Protein AF-A0A0F4LAG9-F1 (afdb_monomer_lite)

Foldseek 3Di:
DDDDDDPDDDDPPCDDDPVNVVVVVVVVVLLVCVVVLLVLLLDLPRDDDLVNLVNLVVLLVSLVVVDVLSVVLVVVLLVLFDLVLLVLLLDPVLLVVLCVVVVADPSLSVQLNVQSVVPVPDPHPAPNSSSNLSSLLSSQLNVDPQPPPPDPDVVSSSVSSSVSSVSVVVSSVSSVVVVVVVVVD

Radius of gyration: 18.94 Å; chains: 1; bounding box: 61×32×56 Å

Structure (mmCIF, N/CA/C/O backbone):
data_AF-A0A0F4LAG9-F1
#
_entry.id   AF-A0A0F4LAG9-F1
#
loop_
_atom_site.group_PDB
_atom_site.id
_atom_site.type_symbol
_atom_site.label_atom_id
_atom_site.label_alt_id
_atom_site.label_comp_id
_atom_site.label_asym_id
_atom_site.label_entity_id
_atom_site.label_seq_id
_atom_site.pdbx_PDB_ins_code
_atom_site.Cartn_x
_atom_site.Cartn_y
_atom_site.Cartn_z
_atom_site.occupancy
_atom_site.B_iso_or_equiv
_atom_site.auth_seq_id
_atom_site.auth_comp_id
_atom_site.auth_asym_id
_atom_site.auth_atom_id
_atom_site.pdbx_PDB_model_num
ATOM 1 N N . MET A 1 1 ? 38.842 -13.461 -20.248 1.00 37.25 1 MET A N 1
ATOM 2 C CA . MET A 1 1 ? 37.614 -12.869 -19.670 1.00 37.25 1 MET A CA 1
ATOM 3 C C . MET A 1 1 ? 37.148 -11.717 -20.547 1.00 37.25 1 MET A C 1
ATOM 5 O O . MET A 1 1 ? 37.729 -10.657 -20.446 1.00 37.25 1 MET A O 1
ATOM 9 N N . HIS A 1 2 ? 36.155 -11.920 -21.417 1.00 30.47 2 HIS A N 1
ATOM 10 C CA . HIS A 1 2 ? 35.374 -10.851 -22.062 1.00 30.47 2 HIS A CA 1
ATOM 11 C C . HIS A 1 2 ? 34.097 -11.489 -22.626 1.00 30.47 2 HIS A C 1
ATOM 13 O O . HIS A 1 2 ? 34.097 -12.011 -23.736 1.00 30.47 2 HIS A O 1
ATOM 19 N N . ILE A 1 3 ? 33.008 -11.488 -21.855 1.00 31.69 3 ILE A N 1
ATOM 20 C CA . ILE A 1 3 ? 31.703 -11.946 -22.347 1.00 31.69 3 ILE A CA 1
ATOM 21 C C . ILE A 1 3 ? 30.988 -10.731 -22.949 1.00 31.69 3 ILE A C 1
ATOM 23 O O . ILE A 1 3 ? 30.147 -10.095 -22.322 1.00 31.69 3 ILE A O 1
ATOM 27 N N . LYS A 1 4 ? 31.365 -10.381 -24.183 1.00 36.62 4 LYS A N 1
ATOM 28 C CA . LYS A 1 4 ? 30.437 -9.740 -25.123 1.00 36.62 4 LYS A CA 1
ATOM 29 C C . LYS A 1 4 ? 29.623 -10.861 -25.767 1.00 36.62 4 LYS A C 1
ATOM 31 O O . LYS A 1 4 ? 30.195 -11.885 -26.121 1.00 36.62 4 LYS A O 1
ATOM 36 N N . ASN A 1 5 ? 28.325 -10.615 -25.945 1.00 42.06 5 ASN A N 1
ATOM 37 C CA . ASN A 1 5 ? 27.328 -11.410 -26.683 1.00 42.06 5 ASN A CA 1
ATOM 38 C C . ASN A 1 5 ? 26.326 -12.165 -25.806 1.00 42.06 5 ASN A C 1
ATOM 40 O O . ASN A 1 5 ? 26.496 -13.339 -25.496 1.00 42.06 5 ASN A O 1
ATOM 44 N N . LYS A 1 6 ? 25.211 -11.486 -25.520 1.00 37.00 6 LYS A N 1
ATOM 45 C CA . LYS A 1 6 ? 23.849 -12.038 -25.641 1.00 37.00 6 LYS A CA 1
ATOM 46 C C . LYS A 1 6 ? 22.834 -10.889 -25.610 1.00 37.00 6 LYS A C 1
ATOM 48 O O . LYS A 1 6 ? 21.995 -10.779 -24.724 1.00 37.00 6 LYS A O 1
ATOM 53 N N . LEU A 1 7 ? 22.932 -10.003 -26.603 1.00 35.62 7 LEU A N 1
ATOM 54 C CA . LEU A 1 7 ? 21.767 -9.240 -27.041 1.00 35.62 7 LEU A CA 1
ATOM 55 C C . LEU A 1 7 ? 20.973 -10.170 -27.953 1.00 35.62 7 LEU A C 1
ATOM 57 O O . LEU A 1 7 ? 21.462 -10.620 -28.986 1.00 35.62 7 LEU A O 1
ATOM 61 N N . VAL A 1 8 ? 19.786 -10.527 -27.480 1.00 41.56 8 VAL A N 1
ATOM 62 C CA . VAL A 1 8 ? 18.790 -11.344 -28.168 1.00 41.56 8 VAL A CA 1
ATOM 63 C C . VAL A 1 8 ? 18.567 -10.780 -29.575 1.00 41.56 8 VAL A C 1
ATOM 65 O O . VAL A 1 8 ? 18.382 -9.575 -29.729 1.00 41.56 8 VAL A O 1
ATOM 68 N N . ASN A 1 9 ? 18.608 -11.647 -30.589 1.00 34.91 9 ASN A N 1
ATOM 69 C CA . ASN A 1 9 ? 18.268 -11.328 -31.976 1.00 34.91 9 ASN A CA 1
ATOM 70 C C . ASN A 1 9 ? 16.847 -10.747 -32.043 1.00 34.91 9 ASN A C 1
ATOM 72 O O . ASN A 1 9 ? 15.869 -11.489 -31.993 1.00 34.91 9 ASN A O 1
ATOM 76 N N . TRP A 1 10 ? 16.734 -9.427 -32.172 1.00 34.59 10 TRP A N 1
ATOM 77 C CA . TRP A 1 10 ? 15.516 -8.786 -32.661 1.00 34.59 10 TRP A CA 1
ATOM 78 C C . TRP A 1 10 ? 15.560 -8.772 -34.196 1.00 34.59 10 TRP A C 1
ATOM 80 O O . TRP A 1 10 ? 16.630 -8.536 -34.768 1.00 34.59 10 TRP A O 1
ATOM 90 N N . PRO A 1 11 ? 14.441 -9.045 -34.889 1.00 32.09 11 PRO A N 1
ATOM 91 C CA . PRO A 1 11 ? 14.416 -9.081 -36.345 1.00 32.09 11 PRO A CA 1
ATOM 92 C C . PRO A 1 11 ? 14.834 -7.724 -36.929 1.00 32.09 11 PRO A C 1
ATOM 94 O O . PRO A 1 11 ? 14.291 -6.678 -36.574 1.00 32.09 11 PRO A O 1
ATOM 97 N N . LYS A 1 12 ? 15.797 -7.756 -37.862 1.00 39.78 12 LYS A N 1
ATOM 98 C CA . LYS A 1 12 ? 16.392 -6.589 -38.549 1.00 39.78 12 LYS A CA 1
ATOM 99 C C . LYS A 1 12 ? 15.397 -5.748 -39.375 1.00 39.78 12 LYS A C 1
ATOM 101 O O . LYS A 1 12 ? 15.809 -4.772 -39.989 1.00 39.78 12 LYS A O 1
ATOM 106 N N . SER A 1 13 ? 14.107 -6.088 -39.394 1.00 41.06 13 SER A N 1
ATOM 107 C CA . SER A 1 13 ? 13.060 -5.341 -40.104 1.00 41.06 13 SER A CA 1
ATOM 108 C C . SER A 1 13 ? 12.429 -4.204 -39.291 1.00 41.06 13 SER A C 1
ATOM 110 O O . SER A 1 13 ? 11.654 -3.429 -39.843 1.00 41.06 13 SER A O 1
ATOM 112 N N . MET A 1 14 ? 12.772 -4.040 -38.010 1.00 45.16 14 MET A N 1
ATOM 113 C CA . MET A 1 14 ? 12.341 -2.884 -37.215 1.00 45.16 14 MET A CA 1
ATOM 114 C C . MET A 1 14 ? 13.459 -1.844 -37.130 1.00 45.16 14 MET A C 1
ATOM 116 O O . MET A 1 14 ? 14.121 -1.692 -36.104 1.00 45.16 14 MET A O 1
ATOM 120 N N . LEU A 1 15 ? 13.676 -1.112 -38.226 1.00 42.25 15 LEU A N 1
ATOM 121 C CA . LEU A 1 15 ? 14.422 0.146 -38.172 1.00 42.25 15 LEU A CA 1
ATOM 122 C C . LEU A 1 15 ? 13.741 1.068 -37.139 1.00 42.25 15 LEU A C 1
ATOM 124 O O . LEU A 1 15 ? 12.528 1.283 -37.226 1.00 42.25 15 LEU A O 1
ATOM 128 N N . PRO A 1 16 ? 14.471 1.607 -36.146 1.00 43.09 16 PRO A N 1
ATOM 129 C CA . PRO A 1 16 ? 13.864 2.386 -35.084 1.00 43.09 16 PRO A CA 1
ATOM 130 C C . PRO A 1 16 ? 13.437 3.740 -35.651 1.00 43.09 16 PRO A C 1
ATOM 132 O O . PRO A 1 16 ? 14.256 4.607 -35.953 1.00 43.09 16 PRO A O 1
ATOM 135 N 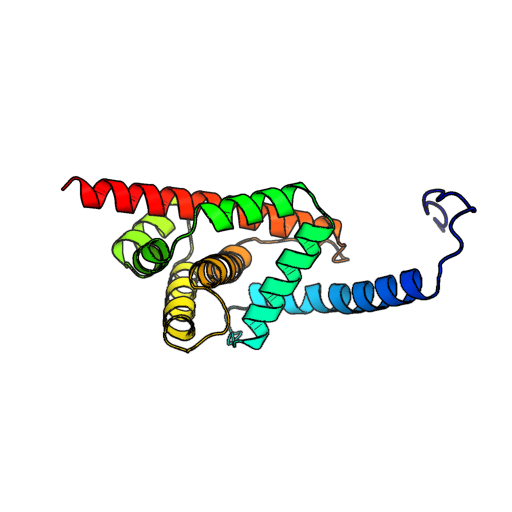N . THR A 1 17 ? 12.131 3.944 -35.799 1.00 44.69 17 THR A N 1
ATOM 136 C CA . THR A 1 17 ? 11.568 5.268 -36.077 1.00 44.69 17 THR A CA 1
ATOM 137 C C . THR A 1 17 ? 11.988 6.239 -34.964 1.00 44.69 17 THR A C 1
ATOM 139 O O . THR A 1 17 ? 12.096 5.848 -33.798 1.00 44.69 17 THR A O 1
ATOM 142 N N . LYS A 1 18 ? 12.184 7.532 -35.269 1.00 43.50 18 LYS A N 1
ATOM 143 C CA . LYS A 1 18 ? 12.504 8.582 -34.267 1.00 43.50 18 LYS A CA 1
ATOM 144 C C . LYS A 1 18 ? 11.568 8.556 -33.041 1.00 43.50 18 LYS A C 1
ATOM 146 O O . LYS A 1 18 ? 11.968 8.933 -31.943 1.00 43.50 18 LYS A O 1
ATOM 151 N N . ILE A 1 19 ? 10.337 8.067 -33.220 1.00 44.50 19 ILE A N 1
ATOM 152 C CA . ILE A 1 19 ? 9.338 7.844 -32.166 1.00 44.50 19 ILE A CA 1
ATOM 153 C C . ILE A 1 19 ? 9.797 6.757 -31.182 1.00 44.50 19 ILE A C 1
ATOM 155 O O . ILE A 1 19 ? 9.784 6.994 -29.976 1.00 44.50 19 ILE A O 1
ATOM 159 N N . THR A 1 20 ? 10.270 5.604 -31.669 1.00 38.47 20 THR A N 1
ATOM 160 C CA . THR A 1 20 ? 10.799 4.529 -30.810 1.00 38.47 20 THR A CA 1
ATOM 161 C C . THR A 1 20 ? 12.039 4.951 -30.025 1.00 38.47 20 THR A C 1
ATOM 163 O O . THR A 1 20 ? 12.106 4.661 -28.837 1.00 38.47 20 THR A O 1
ATOM 166 N N . GLN A 1 21 ? 12.962 5.724 -30.610 1.00 42.38 21 GLN A N 1
ATOM 167 C CA . GLN A 1 21 ? 14.135 6.243 -29.884 1.00 42.38 21 GLN A CA 1
ATOM 168 C C . GLN A 1 21 ? 13.766 7.279 -28.814 1.00 42.38 21 GLN A C 1
ATOM 170 O O . GLN A 1 21 ? 14.317 7.246 -27.715 1.00 42.38 21 GLN A O 1
ATOM 175 N N . LYS A 1 22 ? 12.808 8.172 -29.099 1.00 43.44 22 LYS A N 1
ATOM 176 C CA . LYS A 1 22 ? 12.319 9.176 -28.138 1.00 43.44 22 LYS A CA 1
ATOM 177 C C . LYS A 1 22 ? 11.527 8.540 -26.991 1.00 43.44 22 LYS A C 1
ATOM 179 O O . LYS A 1 22 ? 11.643 8.974 -25.848 1.00 43.44 22 LYS A O 1
ATOM 184 N N . LEU A 1 23 ? 10.759 7.487 -27.276 1.00 43.56 23 LEU A N 1
ATOM 185 C CA . LEU A 1 23 ? 10.091 6.681 -26.251 1.00 43.56 23 LEU A CA 1
ATOM 186 C C . LEU A 1 23 ? 11.110 5.938 -25.382 1.00 43.56 23 LEU A C 1
ATOM 188 O O . LEU A 1 23 ? 10.984 5.956 -24.161 1.00 43.56 23 LEU A O 1
ATOM 192 N N . PHE A 1 24 ? 12.148 5.355 -25.988 1.00 41.50 24 PHE A N 1
ATOM 193 C CA . PHE A 1 24 ? 13.213 4.663 -25.260 1.00 41.50 24 PHE A CA 1
ATOM 194 C C . PHE A 1 24 ? 14.050 5.616 -24.396 1.00 41.50 24 PHE A C 1
ATOM 196 O O . PHE A 1 24 ? 14.411 5.271 -23.275 1.00 41.50 24 PHE A O 1
ATOM 203 N N . SER A 1 25 ? 14.330 6.837 -24.861 1.00 49.41 25 SER A N 1
ATOM 204 C CA . SER A 1 25 ? 15.089 7.825 -24.084 1.00 49.41 25 SER A CA 1
ATOM 205 C C . SER A 1 25 ? 14.283 8.398 -22.915 1.00 49.41 25 SER A C 1
ATOM 207 O O . SER A 1 25 ? 14.809 8.497 -21.807 1.00 49.41 25 SER A O 1
ATOM 209 N N . GLN A 1 26 ? 12.991 8.686 -23.110 1.00 51.69 26 GLN A N 1
ATOM 210 C CA . GLN A 1 26 ? 12.083 9.066 -22.019 1.00 51.69 26 GLN A CA 1
ATOM 211 C C . GLN A 1 26 ? 11.887 7.928 -21.010 1.00 51.69 26 GLN A C 1
ATOM 213 O O . GLN A 1 26 ? 11.749 8.174 -19.812 1.00 51.69 26 GLN A O 1
ATOM 21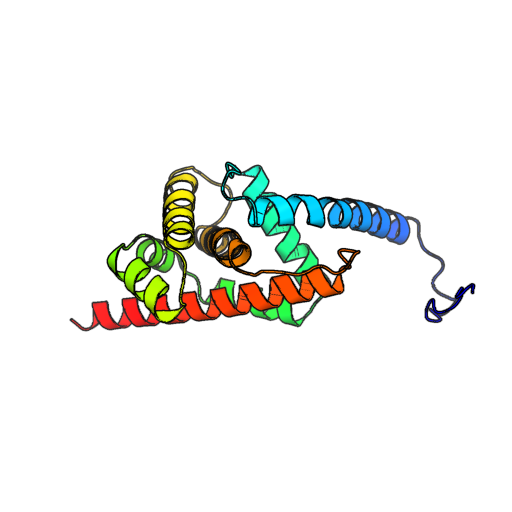8 N N . PHE A 1 27 ? 11.885 6.681 -21.481 1.00 52.56 27 PHE A N 1
ATOM 219 C CA . PHE A 1 27 ? 11.829 5.488 -20.643 1.00 52.56 27 PHE A CA 1
ATOM 220 C C . PHE A 1 27 ? 13.108 5.312 -19.820 1.00 52.56 27 PHE A C 1
ATOM 222 O O . PHE A 1 27 ? 13.023 5.191 -18.602 1.00 52.56 27 PHE A O 1
ATOM 229 N N . ASN A 1 28 ? 14.282 5.411 -20.444 1.00 50.72 28 ASN A N 1
ATOM 230 C CA . ASN A 1 28 ? 15.570 5.327 -19.756 1.00 50.72 28 ASN A CA 1
ATOM 231 C C . ASN A 1 28 ? 15.745 6.455 -18.727 1.00 50.72 28 ASN A C 1
ATOM 233 O O . ASN A 1 28 ? 16.219 6.198 -17.625 1.00 50.72 28 ASN A O 1
ATOM 237 N N . GLN A 1 29 ? 15.288 7.678 -19.026 1.00 57.59 29 GLN A N 1
ATOM 238 C CA . GLN A 1 29 ? 15.268 8.776 -18.049 1.00 57.59 29 GLN A CA 1
ATOM 239 C C . GLN A 1 29 ? 14.326 8.504 -16.867 1.00 57.59 29 GLN A C 1
ATOM 241 O O . GLN A 1 29 ? 14.668 8.820 -15.730 1.00 57.59 29 GLN A O 1
ATOM 246 N N . LYS A 1 30 ? 13.151 7.906 -17.107 1.00 59.16 30 LYS A N 1
ATOM 247 C CA . LYS A 1 30 ? 12.203 7.549 -16.038 1.00 59.16 30 LYS A CA 1
ATOM 248 C C . LYS A 1 30 ? 12.689 6.370 -15.196 1.00 59.16 30 LYS A C 1
ATOM 250 O O . LYS A 1 30 ? 12.492 6.388 -13.987 1.00 59.16 30 LYS A O 1
ATOM 255 N N . ILE A 1 31 ? 13.352 5.387 -15.806 1.00 58.22 31 ILE A N 1
ATOM 256 C CA . ILE A 1 31 ? 13.970 4.259 -15.097 1.00 58.22 31 ILE A CA 1
ATOM 257 C C . ILE A 1 31 ? 15.164 4.712 -14.260 1.00 58.22 31 ILE A C 1
ATOM 259 O O . ILE A 1 31 ? 15.320 4.248 -13.135 1.00 58.22 31 ILE A O 1
ATOM 263 N N . ALA A 1 32 ? 15.958 5.665 -14.752 1.00 60.56 32 ALA A N 1
ATOM 264 C CA . ALA A 1 32 ? 17.111 6.194 -14.026 1.00 60.56 32 ALA A CA 1
ATOM 265 C C . ALA A 1 32 ? 16.745 6.853 -12.680 1.00 60.56 32 ALA A C 1
ATOM 267 O O . ALA A 1 32 ? 17.589 6.931 -11.792 1.00 60.56 32 ALA A O 1
ATOM 268 N N . GLN A 1 33 ? 15.496 7.300 -12.498 1.00 69.06 33 GLN A N 1
ATOM 269 C CA . GLN A 1 33 ? 15.016 7.880 -11.235 1.00 69.06 33 GLN A CA 1
ATOM 270 C C . GLN A 1 33 ? 14.466 6.838 -10.249 1.00 69.06 33 GLN A C 1
ATOM 272 O O . GLN A 1 33 ? 14.237 7.164 -9.084 1.00 69.06 33 GLN A O 1
ATOM 277 N N . ILE A 1 34 ? 14.259 5.589 -10.683 1.00 70.19 34 ILE A N 1
ATOM 278 C CA . ILE A 1 34 ? 13.707 4.526 -9.834 1.00 70.19 34 ILE A CA 1
ATOM 279 C C . ILE A 1 34 ? 14.619 4.199 -8.642 1.00 70.19 34 ILE A C 1
ATOM 281 O O . ILE A 1 34 ? 14.076 4.101 -7.544 1.00 70.19 34 ILE A O 1
ATOM 285 N N . PRO A 1 35 ? 15.959 4.105 -8.782 1.00 70.19 35 PRO A N 1
ATOM 286 C CA . PRO A 1 35 ? 16.850 3.921 -7.635 1.00 70.19 35 PRO A CA 1
ATOM 287 C C . PRO A 1 35 ? 16.657 4.963 -6.538 1.00 70.19 35 PRO A C 1
ATOM 289 O O . PRO A 1 35 ? 16.385 4.616 -5.393 1.00 70.19 35 PRO A O 1
ATOM 292 N N . GLN A 1 36 ? 16.675 6.244 -6.908 1.00 75.06 36 GLN A N 1
ATOM 293 C CA . GLN A 1 36 ? 16.484 7.342 -5.960 1.00 75.06 36 GLN A CA 1
ATOM 294 C C . GLN A 1 36 ? 15.089 7.319 -5.330 1.00 75.06 36 GLN A C 1
ATOM 296 O O . GLN A 1 36 ? 14.916 7.656 -4.161 1.00 75.06 36 GLN A O 1
ATOM 301 N N . LEU A 1 37 ? 14.066 6.942 -6.100 1.00 78.12 37 LEU A N 1
ATOM 302 C CA . LEU A 1 37 ? 12.713 6.793 -5.576 1.00 78.12 37 LEU A CA 1
ATOM 303 C C . LEU A 1 37 ? 12.628 5.632 -4.578 1.00 78.12 37 LEU A C 1
ATOM 305 O O . LEU A 1 37 ? 11.960 5.766 -3.555 1.00 78.12 37 LEU A O 1
ATOM 309 N N . TRP A 1 38 ? 13.332 4.531 -4.839 1.00 76.50 38 TRP A N 1
ATOM 310 C CA . TRP A 1 38 ? 13.385 3.380 -3.946 1.00 76.50 38 TRP A CA 1
ATOM 311 C C . TRP A 1 38 ? 14.108 3.689 -2.638 1.00 76.50 38 TRP A C 1
ATOM 313 O O . TRP A 1 38 ? 13.595 3.401 -1.559 1.00 76.50 38 TRP A O 1
ATOM 323 N N . GLU A 1 39 ? 15.246 4.376 -2.717 1.00 75.94 39 GLU A N 1
ATOM 324 C CA . GLU A 1 39 ? 15.951 4.889 -1.541 1.00 75.94 39 GLU A CA 1
ATOM 325 C C . GLU A 1 39 ? 15.047 5.785 -0.689 1.00 75.94 39 GLU A C 1
ATOM 327 O O . GLU A 1 39 ? 15.041 5.679 0.534 1.00 75.94 39 GLU A O 1
ATOM 332 N N . ARG A 1 40 ? 14.214 6.630 -1.312 1.00 82.62 40 ARG A N 1
ATOM 333 C CA . ARG A 1 40 ? 13.233 7.460 -0.587 1.00 82.62 40 ARG A CA 1
ATOM 334 C C . ARG A 1 40 ? 12.114 6.643 0.058 1.00 82.62 40 ARG A C 1
ATOM 336 O O . ARG A 1 40 ? 11.639 7.028 1.124 1.00 82.62 40 ARG A O 1
ATOM 343 N N . ILE A 1 41 ? 11.672 5.545 -0.560 1.00 78.38 41 ILE A N 1
ATOM 344 C CA . ILE A 1 41 ? 10.700 4.616 0.047 1.00 78.38 41 ILE A CA 1
ATOM 345 C C . ILE A 1 41 ? 11.301 3.995 1.308 1.00 78.38 41 ILE A C 1
ATOM 347 O O . ILE A 1 41 ? 10.652 4.028 2.358 1.00 78.38 41 ILE A O 1
ATOM 351 N N . ASN A 1 42 ? 12.544 3.521 1.203 1.00 72.94 42 ASN A N 1
ATOM 352 C CA . ASN A 1 42 ? 13.294 2.882 2.284 1.00 72.94 42 ASN A CA 1
ATOM 353 C C . ASN A 1 42 ? 13.775 3.875 3.354 1.00 72.94 42 ASN A C 1
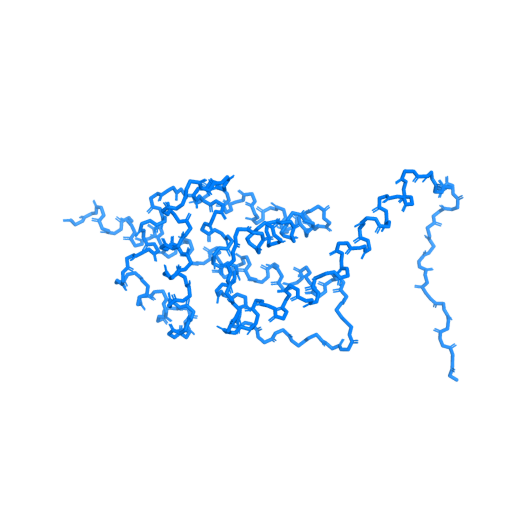ATOM 355 O O . ASN A 1 42 ? 14.035 3.490 4.491 1.00 72.94 42 ASN A O 1
ATOM 359 N N . SER A 1 43 ? 13.871 5.164 3.022 1.00 75.94 43 SER A N 1
ATOM 360 C CA . SER A 1 43 ? 14.251 6.207 3.969 1.00 75.94 43 SER A CA 1
ATOM 361 C C . SER A 1 43 ? 13.094 6.569 4.897 1.00 75.94 43 SER A C 1
ATOM 363 O O . SER A 1 43 ? 12.050 7.085 4.485 1.00 75.94 43 SER A O 1
ATOM 365 N N . ASN A 1 44 ? 13.315 6.374 6.195 1.00 66.62 44 ASN A N 1
ATOM 366 C CA . ASN A 1 44 ? 12.374 6.775 7.240 1.00 66.62 44 ASN A CA 1
ATOM 367 C C . ASN A 1 44 ? 12.280 8.299 7.426 1.00 66.62 44 ASN A C 1
ATOM 369 O O . ASN A 1 44 ? 11.278 8.785 7.947 1.00 66.62 44 ASN A O 1
ATOM 373 N N . ASN A 1 45 ? 13.284 9.053 6.967 1.00 71.12 45 ASN A N 1
ATOM 374 C CA . ASN A 1 45 ? 13.378 10.503 7.168 1.00 71.12 45 ASN A CA 1
ATOM 375 C C . ASN A 1 45 ? 12.879 11.317 5.964 1.00 71.12 45 ASN A C 1
ATOM 377 O O . ASN A 1 45 ? 12.879 12.548 6.003 1.00 71.12 45 ASN A O 1
ATOM 381 N N . TYR A 1 46 ? 12.451 10.660 4.883 1.00 79.06 46 TYR A N 1
ATOM 382 C CA . TYR A 1 46 ? 11.962 11.367 3.705 1.00 79.06 46 TYR A CA 1
ATOM 383 C C . TYR A 1 46 ? 10.570 11.974 3.945 1.00 79.06 46 TYR A C 1
ATOM 385 O O . TYR A 1 46 ? 9.581 11.271 4.175 1.00 79.06 46 TYR A O 1
ATOM 393 N N . SER A 1 47 ? 10.476 13.302 3.839 1.00 84.88 47 SER A N 1
ATOM 394 C CA . SER A 1 47 ? 9.210 14.033 3.944 1.00 84.88 47 SER A CA 1
ATOM 395 C C . SER A 1 47 ? 8.451 13.995 2.617 1.00 84.88 47 SER A C 1
ATOM 397 O O . SER A 1 47 ? 8.709 14.776 1.699 1.00 84.88 47 SER A O 1
ATOM 399 N N . TRP A 1 48 ? 7.485 13.081 2.510 1.00 88.88 48 TRP A N 1
ATOM 400 C CA . TRP A 1 48 ? 6.650 12.943 1.317 1.00 88.88 48 TRP A CA 1
ATOM 401 C C . TRP A 1 48 ? 5.819 14.203 1.052 1.00 88.88 48 TRP A C 1
ATOM 403 O O . TRP A 1 48 ? 5.171 14.745 1.952 1.00 88.88 48 TRP A O 1
ATOM 413 N N . ASN A 1 49 ? 5.799 14.641 -0.206 1.00 88.81 49 ASN A N 1
ATOM 414 C CA . ASN A 1 49 ? 4.969 15.724 -0.737 1.00 88.81 49 ASN A CA 1
ATOM 415 C C . ASN A 1 49 ? 4.144 15.214 -1.941 1.00 88.81 49 ASN A C 1
ATOM 417 O O . ASN A 1 49 ? 4.286 14.060 -2.349 1.00 88.81 49 ASN A O 1
ATOM 421 N N . LEU A 1 50 ? 3.290 16.063 -2.528 1.00 86.19 50 LEU A N 1
ATOM 422 C CA . LEU A 1 50 ? 2.450 15.674 -3.673 1.00 86.19 50 LEU A CA 1
ATOM 423 C C . LEU A 1 50 ? 3.270 15.188 -4.881 1.00 86.19 50 LEU A C 1
ATOM 425 O O . LEU A 1 50 ? 2.873 14.225 -5.532 1.00 86.19 50 LEU A O 1
ATOM 429 N N . SER A 1 51 ? 4.423 15.807 -5.151 1.00 84.88 51 SER A N 1
ATOM 430 C CA . SER A 1 51 ? 5.328 15.374 -6.226 1.00 84.88 51 SER A CA 1
ATOM 431 C C . SER A 1 51 ? 5.870 13.964 -5.968 1.00 84.88 51 SER A C 1
ATOM 433 O O . SER A 1 51 ? 5.889 13.134 -6.873 1.00 84.88 51 SER A O 1
ATOM 435 N N . GLY A 1 52 ? 6.222 13.643 -4.720 1.00 86.75 52 GLY A N 1
ATOM 436 C CA . GLY A 1 52 ? 6.614 12.292 -4.321 1.00 86.75 52 GLY A CA 1
ATOM 437 C C . GLY A 1 52 ? 5.501 11.269 -4.566 1.00 86.75 52 GLY A C 1
ATOM 438 O O . GLY A 1 52 ? 5.752 10.226 -5.167 1.00 86.75 52 GLY A O 1
ATOM 439 N N . LEU A 1 53 ? 4.253 11.581 -4.197 1.00 89.56 53 LEU A N 1
ATOM 440 C CA . LEU A 1 53 ? 3.121 10.685 -4.471 1.00 89.56 53 LEU A CA 1
ATOM 441 C C . LEU A 1 53 ? 2.912 10.460 -5.977 1.00 89.56 53 LEU A C 1
ATOM 443 O O . LEU A 1 53 ? 2.656 9.337 -6.409 1.00 89.56 53 LEU A O 1
ATOM 447 N N . GLN A 1 54 ? 3.074 11.506 -6.790 1.00 87.75 54 GLN A N 1
ATOM 448 C CA . GLN A 1 54 ? 2.991 11.406 -8.250 1.00 87.75 54 GLN A CA 1
ATOM 449 C C . GLN A 1 54 ? 4.132 10.573 -8.846 1.00 87.75 54 GLN A C 1
ATOM 451 O O . GLN A 1 54 ? 3.910 9.846 -9.812 1.00 87.75 54 GLN A O 1
ATOM 456 N N . GLN A 1 55 ? 5.338 10.634 -8.276 1.00 87.94 55 GLN A N 1
ATOM 457 C CA . GLN A 1 55 ? 6.452 9.774 -8.687 1.00 87.94 55 GLN A CA 1
ATOM 458 C C . GLN A 1 55 ? 6.140 8.297 -8.427 1.00 87.94 55 GLN A C 1
ATOM 460 O O . GLN A 1 55 ? 6.362 7.474 -9.312 1.00 87.94 55 GLN A O 1
ATOM 465 N N . ILE A 1 56 ? 5.539 7.965 -7.278 1.00 90.06 56 ILE A N 1
ATOM 466 C CA . ILE A 1 56 ? 5.081 6.597 -6.983 1.00 90.06 56 ILE A CA 1
ATOM 467 C C . ILE A 1 56 ? 3.967 6.170 -7.938 1.00 90.06 56 ILE A C 1
ATOM 469 O O . ILE A 1 56 ? 4.026 5.083 -8.506 1.00 90.06 56 ILE A O 1
ATOM 473 N N . GLN A 1 57 ? 2.986 7.037 -8.190 1.00 90.88 57 GLN A N 1
ATOM 474 C CA . GLN A 1 57 ? 1.940 6.753 -9.171 1.00 90.88 57 GLN A CA 1
ATOM 475 C C . GLN A 1 57 ? 2.533 6.465 -10.561 1.00 90.88 57 GLN A C 1
ATOM 477 O O . GLN A 1 57 ? 2.125 5.514 -11.227 1.00 90.88 57 GLN A O 1
ATOM 482 N N . ASN A 1 58 ? 3.512 7.262 -10.992 1.00 88.69 58 ASN A N 1
ATOM 483 C CA . ASN A 1 58 ? 4.194 7.071 -12.267 1.00 88.69 58 ASN A CA 1
ATOM 484 C C . ASN A 1 58 ? 4.997 5.766 -12.298 1.00 88.69 58 ASN A C 1
ATOM 486 O O . ASN A 1 58 ? 4.951 5.072 -13.312 1.00 88.69 58 ASN A O 1
ATOM 490 N N . LEU A 1 59 ? 5.690 5.411 -11.211 1.00 88.31 59 LEU A N 1
ATOM 491 C CA . LEU A 1 59 ? 6.389 4.130 -11.078 1.00 88.31 59 LEU A CA 1
ATOM 492 C C . LEU A 1 59 ? 5.419 2.963 -11.293 1.00 88.31 59 LEU A C 1
ATOM 494 O O . LEU A 1 59 ? 5.642 2.139 -12.178 1.00 88.31 59 LEU A O 1
ATOM 498 N N . LEU A 1 60 ? 4.309 2.942 -10.551 1.00 91.38 60 LEU A N 1
ATOM 499 C CA . LEU A 1 60 ? 3.287 1.898 -10.656 1.00 91.38 60 LEU A CA 1
ATOM 500 C C . LEU A 1 60 ? 2.729 1.789 -12.082 1.00 91.38 60 LEU A C 1
ATOM 502 O O . LEU A 1 60 ? 2.601 0.691 -12.618 1.00 91.38 60 LEU A O 1
ATOM 506 N N . GLN A 1 61 ? 2.463 2.922 -12.738 1.00 91.56 61 GLN A N 1
ATOM 507 C CA . GLN A 1 61 ? 2.001 2.943 -14.129 1.00 91.56 61 GLN A CA 1
ATOM 508 C C . GLN A 1 61 ? 3.050 2.428 -15.119 1.00 91.56 61 GLN A C 1
ATOM 510 O O . GLN A 1 61 ? 2.701 1.743 -16.079 1.00 91.56 61 GLN A O 1
ATOM 515 N N . VAL A 1 62 ? 4.328 2.763 -14.927 1.00 87.38 62 VAL A N 1
ATOM 516 C CA . VAL A 1 62 ? 5.412 2.250 -15.773 1.00 87.38 62 VAL A CA 1
ATOM 517 C C . VAL A 1 62 ? 5.531 0.739 -15.601 1.00 87.38 62 VAL A C 1
ATOM 519 O O . VAL A 1 62 ? 5.584 0.036 -16.608 1.00 87.38 62 VAL A O 1
ATOM 522 N N . CYS A 1 63 ? 5.501 0.226 -14.372 1.00 88.62 63 CYS A N 1
ATOM 523 C CA . CYS A 1 63 ? 5.528 -1.213 -14.118 1.00 88.62 63 CYS A CA 1
ATOM 524 C C . CYS A 1 63 ? 4.316 -1.919 -14.742 1.00 88.62 63 CYS A C 1
ATOM 526 O O . CYS A 1 63 ? 4.501 -2.904 -15.449 1.00 88.62 63 CYS A O 1
ATOM 528 N N . ALA A 1 64 ? 3.109 -1.364 -14.606 1.00 91.88 64 ALA A N 1
ATOM 529 C CA . ALA A 1 64 ? 1.895 -1.902 -15.226 1.00 91.88 64 ALA A CA 1
ATOM 530 C C . ALA A 1 64 ? 1.972 -1.964 -16.759 1.00 91.88 64 ALA A C 1
ATOM 532 O O . ALA A 1 64 ? 1.554 -2.939 -17.375 1.00 91.88 64 ALA A O 1
ATOM 533 N N . LYS A 1 65 ? 2.540 -0.937 -17.402 1.00 89.69 65 LYS A N 1
ATOM 534 C CA . LYS A 1 65 ? 2.694 -0.913 -18.867 1.00 89.69 65 LYS A CA 1
ATOM 535 C C . LYS A 1 65 ? 3.600 -2.021 -19.399 1.00 89.69 65 LYS A C 1
ATOM 537 O O . LYS A 1 65 ? 3.448 -2.412 -20.550 1.00 89.69 65 LYS A O 1
ATOM 542 N N . HIS A 1 66 ? 4.540 -2.497 -18.587 1.00 84.06 66 HIS A N 1
ATOM 543 C CA . HIS A 1 66 ? 5.555 -3.465 -19.009 1.00 84.06 66 HIS A CA 1
ATOM 544 C C . HIS A 1 66 ? 5.399 -4.833 -18.338 1.00 84.06 66 HIS A C 1
ATOM 546 O O . HIS A 1 66 ? 6.162 -5.750 -18.636 1.00 84.06 66 HIS A O 1
ATOM 552 N N . ASN A 1 67 ? 4.425 -4.989 -17.442 1.00 91.06 67 ASN A N 1
ATOM 553 C CA . ASN A 1 67 ? 4.125 -6.246 -16.783 1.00 91.06 67 ASN A CA 1
ATOM 554 C C . ASN A 1 67 ? 2.609 -6.405 -16.604 1.00 91.06 67 ASN A C 1
ATOM 556 O O . ASN A 1 67 ? 1.968 -5.655 -15.867 1.00 91.06 67 ASN A O 1
ATOM 560 N N . LYS A 1 68 ? 2.049 -7.417 -17.278 1.00 92.69 68 LYS A N 1
ATOM 561 C CA . LYS A 1 68 ? 0.609 -7.704 -17.278 1.00 92.69 68 LYS A CA 1
ATOM 562 C C . LYS A 1 68 ? 0.076 -8.014 -15.877 1.00 92.69 68 LYS A C 1
ATOM 564 O O . LYS A 1 68 ? -0.992 -7.532 -15.525 1.00 92.69 68 LYS A O 1
ATOM 569 N N . HIS A 1 69 ? 0.835 -8.760 -15.080 1.00 93.88 69 HIS A N 1
ATOM 570 C CA . HIS A 1 69 ? 0.435 -9.129 -13.726 1.00 93.88 69 HIS A CA 1
ATOM 571 C C . HIS A 1 69 ? 0.317 -7.895 -12.816 1.00 93.88 69 HIS A C 1
ATOM 573 O O . HIS A 1 69 ? -0.714 -7.704 -12.179 1.00 93.88 69 HIS A O 1
ATOM 579 N N . VAL A 1 70 ? 1.288 -6.974 -12.865 1.00 93.00 70 VAL A N 1
ATOM 580 C CA . VAL A 1 70 ? 1.207 -5.688 -12.144 1.00 93.00 70 VAL A CA 1
ATOM 581 C C . VAL A 1 70 ? -0.000 -4.860 -12.602 1.00 93.00 70 VAL A C 1
ATOM 583 O O . VAL A 1 70 ? -0.675 -4.231 -11.785 1.00 93.00 70 VAL A O 1
ATOM 586 N N . ALA A 1 71 ? -0.302 -4.847 -13.905 1.00 95.31 71 ALA A N 1
ATOM 587 C CA . ALA A 1 71 ? -1.487 -4.157 -14.416 1.00 95.31 71 ALA A CA 1
ATOM 588 C C . ALA A 1 71 ? -2.794 -4.763 -13.877 1.00 95.31 71 ALA A C 1
ATOM 590 O O . ALA A 1 71 ? -3.710 -4.019 -13.520 1.00 95.31 71 ALA A O 1
ATOM 591 N N . GLU A 1 72 ? -2.875 -6.092 -13.800 1.00 96.25 72 GLU A N 1
ATOM 592 C CA . GLU A 1 72 ? -4.021 -6.819 -13.251 1.00 96.25 72 GLU A CA 1
ATOM 593 C C . GLU A 1 72 ? -4.190 -6.547 -11.748 1.00 96.25 72 GLU A C 1
ATOM 595 O O . GLU A 1 72 ? -5.285 -6.152 -11.343 1.00 96.25 72 GLU A O 1
ATOM 600 N N . GLN A 1 73 ? -3.116 -6.626 -10.952 1.00 96.75 73 GLN A N 1
ATOM 601 C CA . GLN A 1 73 ? -3.135 -6.299 -9.518 1.00 96.75 73 GLN A CA 1
ATOM 602 C C . GLN A 1 73 ? -3.629 -4.864 -9.272 1.00 96.75 73 GLN A C 1
ATOM 604 O O . GLN A 1 73 ? -4.526 -4.629 -8.463 1.00 96.75 73 GLN A O 1
ATOM 609 N N . LEU A 1 74 ? -3.097 -3.877 -10.002 1.00 95.69 74 LEU A N 1
ATOM 610 C CA . LEU A 1 74 ? -3.517 -2.480 -9.841 1.00 95.69 74 LEU A CA 1
ATOM 611 C C . LEU A 1 74 ? -4.969 -2.249 -10.265 1.00 95.69 74 LEU A C 1
ATOM 613 O O . LEU A 1 74 ? -5.658 -1.424 -9.657 1.00 95.69 74 LEU A O 1
ATOM 617 N N . LYS A 1 75 ? -5.444 -2.957 -11.296 1.00 94.62 75 LYS A N 1
ATOM 618 C CA . LYS A 1 75 ? -6.847 -2.904 -11.714 1.00 94.62 75 LYS A CA 1
ATOM 619 C C . LYS A 1 75 ? -7.756 -3.464 -10.619 1.00 94.62 75 LYS A C 1
ATOM 621 O O . LYS A 1 75 ? -8.719 -2.790 -10.266 1.00 94.62 75 LYS A O 1
ATOM 626 N N . GLN A 1 76 ? -7.428 -4.632 -10.065 1.00 94.00 76 GLN A N 1
ATOM 627 C CA . GLN A 1 76 ? -8.174 -5.254 -8.964 1.00 94.00 76 GLN A CA 1
ATOM 628 C C . GLN A 1 76 ? -8.215 -4.345 -7.733 1.00 94.00 76 GLN A C 1
ATOM 630 O O . GLN A 1 76 ? -9.294 -3.986 -7.261 1.00 94.00 76 GLN A O 1
ATOM 635 N N . LEU A 1 77 ? -7.059 -3.849 -7.288 1.00 94.31 77 LEU A N 1
ATOM 636 C CA . LEU A 1 77 ? -6.978 -2.909 -6.169 1.00 94.31 77 LEU A CA 1
ATOM 637 C C . LEU A 1 77 ? -7.809 -1.645 -6.414 1.00 94.31 77 LEU A C 1
ATOM 639 O O . LEU A 1 77 ? -8.488 -1.167 -5.513 1.00 94.31 77 LEU A O 1
ATOM 643 N N . SER A 1 78 ? -7.812 -1.116 -7.640 1.00 90.56 78 SER A N 1
ATOM 644 C CA . SER A 1 78 ? -8.619 0.065 -7.975 1.00 90.56 78 SER A CA 1
ATOM 645 C C . SER A 1 78 ? -10.127 -0.193 -7.902 1.00 90.56 78 SER A C 1
ATOM 647 O O . SER A 1 78 ? -10.880 0.754 -7.699 1.00 90.56 78 SER A O 1
ATOM 649 N N . THR A 1 79 ? -10.575 -1.441 -8.075 1.00 90.06 79 THR A N 1
ATOM 650 C CA . THR A 1 79 ? -11.988 -1.826 -7.918 1.00 90.06 79 THR A CA 1
ATOM 651 C C . THR A 1 79 ? -12.361 -2.158 -6.476 1.00 90.06 79 THR A C 1
ATOM 653 O O . THR A 1 79 ? -13.490 -1.915 -6.062 1.00 90.06 79 THR A O 1
ATOM 656 N N . GLU A 1 80 ? -11.419 -2.694 -5.701 1.00 89.19 80 GLU A N 1
ATOM 657 C CA . GLU A 1 80 ? -11.638 -3.118 -4.315 1.00 89.19 80 GLU A CA 1
ATOM 658 C C . GLU A 1 80 ? -11.503 -1.976 -3.306 1.00 89.19 80 GLU A C 1
ATOM 660 O O . GLU A 1 80 ? -12.090 -2.022 -2.220 1.00 89.19 80 GLU A O 1
ATOM 665 N N . VAL A 1 81 ? -10.720 -0.953 -3.653 1.00 89.56 81 VAL A N 1
ATOM 666 C CA . VAL A 1 81 ? -10.506 0.211 -2.806 1.00 89.56 81 VAL A CA 1
ATOM 667 C C . VAL A 1 81 ? -11.570 1.269 -3.064 1.00 89.56 81 VAL A C 1
ATOM 669 O O . VAL A 1 81 ? -11.622 1.887 -4.124 1.00 89.56 81 VAL A O 1
ATOM 672 N N . ASN A 1 82 ? -12.357 1.553 -2.031 1.00 82.19 82 ASN A N 1
ATOM 673 C CA . ASN A 1 82 ? -13.292 2.670 -1.996 1.00 82.19 82 ASN A CA 1
ATOM 674 C C . ASN A 1 82 ? -12.884 3.707 -0.934 1.00 82.19 82 ASN A C 1
ATOM 676 O O . ASN A 1 82 ? -11.968 3.495 -0.136 1.00 82.19 82 ASN A O 1
ATOM 680 N N . GLU A 1 83 ? -13.574 4.846 -0.919 1.00 82.44 83 GLU A N 1
ATOM 681 C CA . GLU A 1 83 ? -13.316 5.929 0.034 1.00 82.44 83 GLU A CA 1
ATOM 682 C C . GLU A 1 83 ? -13.539 5.506 1.495 1.00 82.44 83 GLU A C 1
ATOM 684 O O . GLU A 1 83 ? -12.814 5.945 2.385 1.00 82.44 83 GLU A O 1
ATOM 689 N N . GLN A 1 84 ? -14.467 4.583 1.758 1.00 86.81 84 GLN A N 1
ATOM 690 C CA . GLN A 1 84 ? -14.728 4.096 3.115 1.00 86.81 84 GLN A CA 1
ATOM 691 C C . GLN A 1 84 ? -13.531 3.335 3.695 1.00 86.81 84 GLN A C 1
ATOM 693 O O . GLN A 1 84 ? -13.259 3.443 4.894 1.00 86.81 84 GLN A O 1
ATOM 698 N N . LEU A 1 85 ? -12.770 2.617 2.861 1.00 92.19 85 LEU A N 1
ATOM 699 C CA . LEU A 1 85 ? -11.550 1.954 3.316 1.00 92.19 85 LEU A CA 1
ATOM 700 C C . LEU A 1 85 ? -10.500 2.956 3.795 1.00 92.19 85 LEU A C 1
ATOM 702 O O . LEU A 1 85 ? -9.775 2.647 4.736 1.00 92.19 85 LEU A O 1
ATOM 706 N N . VAL A 1 86 ? -10.455 4.179 3.256 1.00 91.75 86 VAL A N 1
ATOM 707 C CA . VAL A 1 86 ? -9.549 5.223 3.769 1.00 91.75 86 VAL A CA 1
ATOM 708 C C . VAL A 1 86 ? -9.803 5.467 5.258 1.00 91.75 86 VAL A C 1
ATOM 710 O O . VAL A 1 86 ? -8.862 5.489 6.053 1.00 91.75 86 VAL A O 1
ATOM 713 N N . SER A 1 87 ? -11.070 5.556 5.665 1.00 91.69 87 SER A N 1
ATOM 714 C CA . SER A 1 87 ? -11.461 5.701 7.072 1.00 91.69 87 SER A CA 1
ATOM 715 C C . SER A 1 87 ? -11.108 4.472 7.916 1.00 91.69 87 SER A C 1
ATOM 717 O O . SER A 1 87 ? -10.737 4.614 9.083 1.00 91.69 87 SER A O 1
ATOM 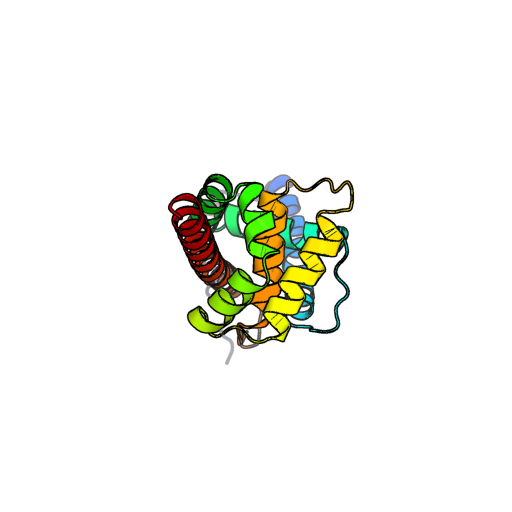719 N N . VAL A 1 88 ? -11.156 3.266 7.339 1.00 94.88 88 VAL A N 1
ATOM 720 C CA . VAL A 1 88 ? -10.700 2.038 8.012 1.00 94.88 88 VAL A CA 1
ATOM 721 C C . VAL A 1 88 ? -9.196 2.098 8.290 1.00 94.88 88 VAL A C 1
ATOM 723 O O . VAL A 1 88 ? -8.781 1.839 9.416 1.00 94.88 88 VAL A O 1
ATOM 726 N N . PHE A 1 89 ? -8.380 2.529 7.327 1.00 95.38 89 PHE A N 1
ATOM 727 C CA . PHE A 1 89 ? -6.931 2.679 7.516 1.00 95.38 89 PHE A CA 1
ATOM 728 C C . PHE A 1 89 ? -6.535 3.843 8.437 1.00 95.38 89 PHE A C 1
ATOM 730 O O . PHE A 1 89 ? -5.418 3.857 8.949 1.00 95.38 89 PHE A O 1
ATOM 737 N N . LYS A 1 90 ? -7.443 4.784 8.721 1.00 91.88 90 LYS A N 1
ATOM 738 C CA . LYS A 1 90 ? -7.277 5.778 9.797 1.00 91.88 90 LYS A CA 1
ATOM 739 C C . LYS A 1 90 ? -7.700 5.262 11.176 1.00 91.88 90 LYS A C 1
ATOM 741 O O . LYS A 1 90 ? -7.389 5.876 12.197 1.00 91.88 90 LYS A O 1
ATOM 746 N N . ASN A 1 91 ? -8.409 4.136 11.242 1.00 93.69 91 ASN A N 1
ATOM 747 C CA . ASN A 1 91 ? -8.868 3.570 12.500 1.00 93.69 91 ASN A CA 1
ATOM 748 C C . ASN A 1 91 ? -7.703 2.914 13.262 1.00 93.69 91 ASN A C 1
ATOM 750 O O . ASN A 1 91 ? -7.140 1.908 12.831 1.00 93.69 91 ASN A O 1
ATOM 754 N N . ARG A 1 92 ? -7.378 3.442 14.449 1.00 92.31 92 ARG A N 1
ATOM 755 C CA . ARG A 1 92 ? -6.275 2.934 15.288 1.00 92.31 92 ARG A CA 1
ATOM 756 C C . ARG A 1 92 ? -6.427 1.458 15.670 1.00 92.31 92 ARG A C 1
ATOM 758 O O . ARG A 1 92 ? -5.427 0.749 15.732 1.00 92.31 92 ARG A O 1
ATOM 765 N N . THR A 1 93 ? -7.649 0.985 15.921 1.00 94.06 93 THR A N 1
ATOM 766 C CA . THR A 1 93 ? -7.907 -0.428 16.246 1.00 94.06 93 THR A CA 1
ATOM 767 C C . THR A 1 93 ? -7.592 -1.319 15.055 1.00 94.06 93 THR A C 1
ATOM 769 O O . THR A 1 93 ? -6.904 -2.324 15.212 1.00 94.06 93 THR A O 1
ATOM 772 N N . PHE A 1 94 ? -8.025 -0.922 13.856 1.00 95.44 94 PHE A N 1
ATOM 773 C CA . PHE A 1 94 ? -7.678 -1.652 12.642 1.00 95.44 94 PHE A CA 1
ATOM 774 C C . PHE A 1 94 ? -6.165 -1.659 12.402 1.00 95.44 94 PHE A C 1
ATOM 776 O O . PHE A 1 94 ? -5.608 -2.723 12.165 1.00 95.44 94 PHE A O 1
ATOM 783 N N . LEU A 1 95 ? -5.476 -0.520 12.542 1.00 95.31 95 LEU A N 1
ATOM 784 C CA . LEU A 1 95 ? -4.019 -0.461 12.366 1.00 95.31 95 LEU A CA 1
ATOM 785 C C . LEU A 1 95 ? -3.258 -1.376 13.338 1.00 95.31 95 LEU A C 1
ATOM 787 O O . LEU A 1 95 ? -2.255 -1.967 12.944 1.00 95.31 95 LEU A O 1
ATOM 791 N N . LYS A 1 96 ? -3.736 -1.541 14.580 1.00 94.19 96 LYS A N 1
ATOM 792 C CA . LYS A 1 96 ? -3.172 -2.520 15.527 1.00 94.19 96 LYS A CA 1
ATOM 793 C C . LYS A 1 96 ? -3.357 -3.959 15.037 1.00 94.19 96 LYS A C 1
ATOM 795 O O . LYS A 1 96 ? -2.397 -4.723 15.040 1.00 94.19 96 LYS A O 1
ATOM 800 N N . ILE A 1 97 ? -4.560 -4.311 14.578 1.00 94.25 97 ILE A N 1
ATOM 801 C CA . ILE A 1 97 ? -4.851 -5.644 14.022 1.00 94.25 97 ILE A CA 1
ATOM 802 C C . ILE A 1 97 ? -4.000 -5.902 12.776 1.00 94.25 97 ILE A C 1
ATOM 804 O O . ILE A 1 97 ? -3.420 -6.975 12.638 1.00 94.25 97 ILE A O 1
ATOM 808 N N . LEU A 1 98 ? -3.909 -4.915 11.883 1.00 95.31 98 LEU A N 1
ATOM 809 C CA . LEU A 1 98 ? -3.113 -4.976 10.664 1.00 95.31 98 LEU A CA 1
ATOM 810 C C . LEU A 1 98 ? -1.637 -5.219 10.993 1.00 95.31 98 LEU A C 1
ATOM 812 O O . LEU A 1 98 ? -1.037 -6.140 10.447 1.00 95.31 98 LEU A O 1
ATOM 816 N N . ALA A 1 99 ? -1.076 -4.445 11.929 1.00 93.88 99 ALA A N 1
ATOM 817 C CA . ALA A 1 99 ? 0.301 -4.621 12.378 1.00 93.88 99 ALA A CA 1
ATOM 818 C C . ALA A 1 99 ? 0.551 -6.009 12.960 1.00 93.88 99 ALA A C 1
ATOM 820 O O . ALA A 1 99 ? 1.547 -6.633 12.619 1.00 93.88 99 ALA A O 1
ATOM 821 N N . GLN A 1 100 ? -0.362 -6.517 13.786 1.00 93.81 100 GLN A N 1
ATOM 822 C CA . GLN A 1 100 ? -0.222 -7.846 14.369 1.00 93.81 100 GLN A CA 1
ATOM 823 C C . GLN A 1 100 ? -0.307 -8.952 13.307 1.00 93.81 100 GLN A C 1
ATOM 825 O O . GLN A 1 100 ? 0.520 -9.858 13.296 1.00 93.81 100 GLN A O 1
ATOM 830 N N . LYS A 1 101 ? -1.292 -8.885 12.402 1.00 93.25 101 LYS A N 1
ATOM 831 C CA . LYS A 1 101 ? -1.528 -9.929 11.392 1.00 93.25 101 LYS A CA 1
ATOM 832 C C . LYS A 1 101 ? -0.469 -9.963 10.299 1.00 93.25 101 LYS A C 1
ATOM 834 O O . LYS A 1 101 ? -0.151 -11.040 9.813 1.00 93.25 101 LYS A O 1
ATOM 839 N N . MET A 1 102 ? 0.053 -8.803 9.913 1.00 92.75 102 MET A N 1
ATOM 840 C CA . MET A 1 102 ? 1.054 -8.679 8.851 1.00 92.75 102 MET A CA 1
ATOM 841 C C . MET A 1 102 ? 2.468 -8.438 9.390 1.00 92.75 102 MET A C 1
ATOM 843 O O . MET A 1 102 ? 3.364 -8.132 8.611 1.00 92.75 102 MET A O 1
ATOM 847 N N . GLN A 1 103 ? 2.664 -8.552 10.709 1.00 91.06 103 GLN A N 1
ATOM 848 C CA . GLN A 1 103 ? 3.949 -8.336 11.386 1.00 91.06 103 GLN A CA 1
ATOM 849 C C . GLN A 1 103 ? 4.587 -6.976 11.041 1.00 91.06 103 GLN A C 1
ATOM 851 O O . GLN A 1 103 ? 5.798 -6.856 10.869 1.00 91.06 103 GLN A O 1
ATOM 856 N N . LEU A 1 104 ? 3.763 -5.926 10.930 1.00 89.44 104 LEU A N 1
ATOM 857 C CA . LEU A 1 104 ? 4.245 -4.597 10.564 1.00 89.44 104 LEU A CA 1
ATOM 858 C C . LEU A 1 104 ? 4.918 -3.916 11.756 1.00 89.44 104 LEU A C 1
ATOM 860 O O . LEU A 1 104 ? 4.390 -3.903 12.869 1.00 89.44 104 LEU A O 1
ATOM 864 N N . SER A 1 105 ? 6.028 -3.231 11.491 1.00 89.62 105 SER A N 1
ATOM 865 C CA . SER A 1 105 ? 6.655 -2.349 12.468 1.00 89.62 105 SER A CA 1
ATOM 866 C C . SER A 1 105 ? 5.722 -1.189 12.875 1.00 89.62 105 SER A C 1
ATOM 868 O O . SER A 1 105 ? 4.925 -0.699 12.060 1.00 89.62 105 SER A O 1
ATOM 870 N N . PRO A 1 106 ? 5.857 -0.656 14.106 1.00 89.38 106 PRO A N 1
ATOM 871 C CA . PRO A 1 106 ? 5.136 0.548 14.531 1.00 89.38 106 PRO A CA 1
ATOM 872 C C . PRO A 1 106 ? 5.398 1.762 13.628 1.00 89.38 106 PRO A C 1
ATOM 874 O O . PRO A 1 106 ? 4.552 2.643 13.479 1.00 89.38 106 PRO A O 1
ATOM 877 N N . GLN A 1 107 ? 6.578 1.814 13.005 1.00 88.94 107 GLN A N 1
ATOM 878 C CA . GLN A 1 107 ? 6.946 2.876 12.072 1.00 88.94 107 GLN A CA 1
ATOM 879 C C . GLN A 1 107 ? 6.078 2.838 10.812 1.00 88.94 107 GLN A C 1
ATOM 881 O O . GLN A 1 107 ? 5.625 3.886 10.355 1.00 88.94 107 GLN A O 1
ATOM 886 N N . THR A 1 108 ? 5.778 1.651 10.284 1.00 90.50 108 THR A N 1
ATOM 887 C CA . THR A 1 108 ? 4.935 1.502 9.092 1.00 90.50 108 THR A CA 1
ATOM 888 C C . THR A 1 108 ? 3.507 1.954 9.347 1.00 90.50 108 THR A C 1
ATOM 890 O O . THR A 1 108 ? 2.972 2.729 8.557 1.00 90.50 108 THR A O 1
ATOM 893 N N . THR A 1 109 ? 2.893 1.565 10.466 1.00 92.31 109 THR A N 1
ATOM 894 C CA . THR A 1 109 ? 1.531 2.024 10.788 1.00 92.31 109 THR A CA 1
ATOM 895 C C . THR A 1 109 ? 1.473 3.523 11.062 1.00 92.31 109 THR A C 1
ATOM 897 O O . THR A 1 109 ? 0.561 4.195 10.577 1.00 92.31 109 THR A O 1
ATOM 900 N N . LYS A 1 110 ? 2.490 4.085 11.731 1.00 91.50 110 LYS A N 1
ATOM 901 C CA . LYS A 1 110 ? 2.638 5.539 11.890 1.00 91.50 110 LYS A CA 1
ATOM 902 C C . LYS A 1 110 ? 2.773 6.250 10.540 1.00 91.50 110 LYS A C 1
ATOM 904 O O . LYS A 1 110 ? 2.177 7.310 10.354 1.00 91.50 110 LYS A O 1
ATOM 909 N N . LYS A 1 111 ? 3.526 5.680 9.593 1.00 91.38 111 LYS A N 1
ATOM 910 C CA . LYS A 1 111 ? 3.710 6.224 8.237 1.00 91.38 111 LYS A CA 1
ATOM 911 C C . LYS A 1 111 ? 2.397 6.205 7.452 1.00 91.38 111 LYS A C 1
ATOM 913 O O . LYS A 1 111 ? 2.052 7.231 6.873 1.00 91.38 111 LYS A O 1
ATOM 918 N N . ILE A 1 112 ? 1.628 5.110 7.509 1.00 94.31 112 ILE A N 1
ATOM 919 C CA . ILE A 1 112 ? 0.280 5.028 6.911 1.00 94.31 112 ILE A CA 1
ATOM 920 C C . ILE A 1 112 ? -0.599 6.162 7.441 1.00 94.31 112 ILE A C 1
ATOM 922 O O . ILE A 1 112 ? -1.113 6.957 6.656 1.00 94.31 112 ILE A O 1
ATOM 926 N N . GLN A 1 113 ? -0.727 6.273 8.766 1.00 93.25 113 GLN A N 1
ATOM 927 C CA . GLN A 1 113 ? -1.595 7.271 9.386 1.00 93.25 113 GLN A CA 1
ATOM 928 C C . GLN A 1 113 ? -1.161 8.698 9.024 1.00 93.25 113 GLN A C 1
ATOM 930 O O . GLN A 1 113 ? -1.975 9.501 8.581 1.00 93.25 113 GLN A O 1
ATOM 935 N N . THR A 1 114 ? 0.138 8.986 9.129 1.00 91.50 114 THR A N 1
ATOM 936 C CA . THR A 1 114 ? 0.702 10.316 8.863 1.00 91.50 114 THR A CA 1
ATOM 937 C C . THR A 1 114 ? 0.477 10.750 7.414 1.00 91.50 114 THR A C 1
ATOM 939 O O . THR A 1 114 ? 0.096 11.891 7.156 1.00 91.50 114 THR A O 1
ATOM 942 N N . LEU A 1 115 ? 0.712 9.852 6.453 1.00 92.00 115 LEU A N 1
ATOM 943 C CA . LEU A 1 115 ? 0.523 10.160 5.038 1.00 92.00 115 LEU A CA 1
ATOM 944 C C . LEU A 1 115 ? -0.961 10.312 4.694 1.00 92.00 115 LEU A C 1
ATOM 946 O O . LEU A 1 115 ? -1.314 11.247 3.978 1.00 92.00 115 LEU A O 1
ATOM 950 N N . LEU A 1 116 ? -1.839 9.458 5.229 1.00 92.75 116 LEU A N 1
ATOM 951 C CA . LEU A 1 116 ? -3.277 9.630 5.029 1.00 92.75 116 LEU A CA 1
ATOM 952 C C . LEU A 1 116 ? -3.757 10.956 5.626 1.00 92.75 116 LEU A C 1
ATOM 954 O O . LEU A 1 116 ? -4.412 11.715 4.927 1.00 92.75 116 LEU A O 1
ATOM 958 N N . ASP A 1 117 ? -3.389 11.301 6.859 1.00 90.50 117 ASP A N 1
ATOM 959 C CA . ASP A 1 117 ? -3.817 12.558 7.490 1.00 90.50 117 ASP A CA 1
ATOM 960 C C . ASP A 1 117 ? -3.329 13.801 6.734 1.00 90.50 117 ASP A C 1
ATOM 962 O O . ASP A 1 117 ? -4.087 14.760 6.556 1.00 90.50 117 ASP A O 1
ATOM 966 N N . LYS A 1 118 ? -2.102 13.751 6.204 1.00 89.69 118 LYS A N 1
ATOM 967 C CA . LYS A 1 118 ? -1.518 14.829 5.399 1.00 89.69 118 LYS A CA 1
ATOM 968 C C . LYS A 1 118 ? -2.219 15.013 4.048 1.00 89.69 118 LYS A C 1
ATOM 970 O O . LYS A 1 118 ? -2.421 16.145 3.605 1.00 89.69 118 LYS A O 1
ATOM 975 N N . PHE A 1 119 ? -2.564 13.921 3.368 1.00 89.12 119 PHE A N 1
ATOM 976 C CA . PHE A 1 119 ? -2.979 13.969 1.962 1.00 89.12 119 PHE A CA 1
ATOM 977 C C . PHE A 1 119 ? -4.475 13.774 1.714 1.00 89.12 119 PHE A C 1
ATOM 979 O O . PHE A 1 119 ? -4.937 14.121 0.633 1.00 89.12 119 PHE A O 1
ATOM 986 N N . THR A 1 120 ? -5.251 13.299 2.692 1.00 83.56 120 THR A N 1
ATOM 987 C CA . THR A 1 120 ? -6.721 13.299 2.579 1.00 83.56 120 THR A CA 1
ATOM 988 C C . THR A 1 120 ? -7.319 14.685 2.802 1.00 83.56 120 THR A C 1
ATOM 990 O O . THR A 1 120 ? -8.394 14.968 2.299 1.00 83.56 120 THR A O 1
ATOM 993 N N . SER A 1 121 ? -6.641 15.530 3.584 1.00 71.50 121 SER A N 1
ATOM 994 C CA . SER A 1 121 ? -7.139 16.853 4.001 1.00 71.50 121 SER A CA 1
ATOM 995 C C . SER A 1 121 ? -6.726 17.974 3.041 1.00 71.50 121 SER A C 1
ATOM 997 O O . SER A 1 121 ? -7.240 19.085 3.113 1.00 71.50 121 SER A O 1
ATOM 999 N N . SER A 1 122 ? -5.774 17.701 2.146 1.00 62.22 122 SER A N 1
ATOM 1000 C CA . SER A 1 122 ? -5.412 18.611 1.061 1.00 62.22 122 SER A CA 1
ATOM 1001 C C . SER A 1 122 ? -6.284 18.292 -0.154 1.00 62.22 122 SER A C 1
ATOM 1003 O O . SER A 1 122 ? -6.481 17.118 -0.452 1.00 62.22 122 SER A O 1
ATOM 1005 N N . ASN A 1 123 ? -6.794 19.316 -0.854 1.00 54.75 123 ASN A N 1
ATOM 1006 C CA . ASN A 1 123 ? -7.522 19.223 -2.135 1.00 54.75 123 ASN A CA 1
ATOM 1007 C C . ASN A 1 123 ? -6.639 18.592 -3.233 1.00 54.75 123 ASN A C 1
ATOM 1009 O O . ASN A 1 123 ? -6.188 19.249 -4.174 1.00 54.75 123 ASN A O 1
ATOM 1013 N N . SER A 1 124 ? -6.293 17.319 -3.068 1.00 61.56 124 SER A N 1
ATOM 1014 C CA . SER A 1 124 ? -5.297 16.641 -3.873 1.00 61.56 124 SER A CA 1
ATOM 1015 C C . SER A 1 124 ? -5.928 16.177 -5.18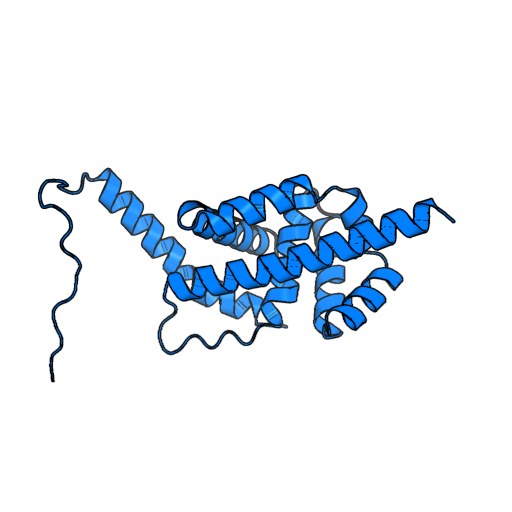4 1.00 61.56 124 SER A C 1
ATOM 1017 O O . SER A 1 124 ? -7.057 15.697 -5.227 1.00 61.56 124 SER A O 1
ATOM 1019 N N . LYS A 1 125 ? -5.174 16.279 -6.283 1.00 77.69 125 LYS A N 1
ATOM 1020 C CA . LYS A 1 125 ? -5.577 15.774 -7.610 1.00 77.69 125 LYS A CA 1
ATOM 1021 C C . LYS A 1 125 ? -5.636 14.234 -7.682 1.00 77.69 125 LYS A C 1
ATOM 1023 O O . LYS A 1 125 ? -5.783 13.678 -8.768 1.00 77.69 125 LYS A O 1
ATOM 1028 N N . ILE A 1 126 ? -5.445 13.535 -6.561 1.00 83.00 126 ILE A N 1
ATOM 1029 C CA . ILE A 1 126 ? -5.369 12.077 -6.472 1.00 83.00 126 ILE A CA 1
ATOM 1030 C C . ILE A 1 126 ? -6.647 11.591 -5.790 1.00 83.00 126 ILE A C 1
ATOM 1032 O O . ILE A 1 126 ? -6.933 11.964 -4.658 1.00 83.00 126 ILE A O 1
ATOM 1036 N N . SER A 1 127 ? -7.412 10.734 -6.467 1.00 87.50 127 SER A N 1
ATOM 1037 C CA . SER A 1 127 ? -8.625 10.147 -5.884 1.00 87.50 127 SER A CA 1
ATOM 1038 C C . SER A 1 127 ? -8.307 9.386 -4.585 1.00 87.50 127 SER A C 1
ATOM 1040 O O . SER A 1 127 ? -7.279 8.695 -4.565 1.00 87.50 127 SER A O 1
ATOM 1042 N N . PRO A 1 128 ? -9.194 9.383 -3.572 1.00 88.75 128 PRO A N 1
ATOM 1043 C CA . PRO A 1 128 ? -8.946 8.746 -2.275 1.00 88.75 128 PRO A CA 1
ATOM 1044 C C . PRO A 1 128 ? -8.455 7.293 -2.355 1.00 88.75 128 PRO A C 1
ATOM 1046 O O . PRO A 1 128 ? -7.507 6.923 -1.667 1.00 88.75 128 PRO A O 1
ATOM 1049 N N . GLY A 1 129 ? -9.021 6.478 -3.253 1.00 89.62 129 GLY A N 1
ATOM 1050 C CA . GLY A 1 129 ? -8.585 5.087 -3.412 1.00 89.62 129 GLY A CA 1
ATOM 1051 C C . GLY A 1 129 ? -7.170 4.940 -3.982 1.00 89.62 129 GLY A C 1
ATOM 1052 O O . GLY A 1 129 ? -6.360 4.176 -3.460 1.00 89.62 129 GLY A O 1
ATOM 1053 N N . LYS A 1 130 ? -6.815 5.745 -4.993 1.00 91.19 130 LYS A N 1
ATOM 1054 C CA . LYS A 1 130 ? -5.433 5.806 -5.509 1.00 91.19 130 LYS A CA 1
ATOM 1055 C C . LYS A 1 130 ? -4.460 6.303 -4.446 1.00 91.19 130 LYS A C 1
ATOM 1057 O O . LYS A 1 130 ? -3.358 5.772 -4.347 1.00 91.19 130 LYS A O 1
ATOM 1062 N N . LEU A 1 131 ? -4.865 7.299 -3.656 1.00 92.62 131 LEU A N 1
ATOM 1063 C CA . LEU A 1 131 ? -4.058 7.795 -2.547 1.00 92.62 131 LEU A CA 1
ATOM 1064 C C . LEU A 1 131 ? -3.773 6.670 -1.549 1.00 92.62 131 LEU A C 1
ATOM 1066 O O . LEU A 1 131 ? -2.620 6.490 -1.171 1.00 92.62 131 LEU A O 1
ATOM 1070 N N . LEU A 1 132 ? -4.788 5.887 -1.173 1.00 95.06 132 LEU A N 1
ATOM 1071 C CA . LEU A 1 132 ? -4.606 4.764 -0.259 1.00 95.06 132 LEU A CA 1
ATOM 1072 C C . LEU A 1 132 ? -3.592 3.750 -0.799 1.00 95.06 132 LEU A C 1
ATOM 1074 O O . LEU A 1 132 ? -2.653 3.409 -0.087 1.00 95.06 132 LEU A O 1
ATOM 1078 N N . ILE A 1 133 ? -3.720 3.330 -2.061 1.00 95.38 133 ILE A N 1
ATOM 1079 C CA . ILE A 1 133 ? -2.773 2.392 -2.689 1.00 95.38 133 ILE A CA 1
ATOM 1080 C C . ILE A 1 133 ? -1.342 2.949 -2.638 1.00 95.38 133 ILE A C 1
ATOM 1082 O O . ILE A 1 133 ? -0.423 2.245 -2.230 1.00 95.38 133 ILE A O 1
ATOM 1086 N N . ILE A 1 134 ? -1.149 4.225 -2.991 1.00 94.44 134 ILE A N 1
ATOM 1087 C CA . ILE A 1 134 ? 0.167 4.881 -2.963 1.00 94.44 134 ILE A CA 1
ATOM 1088 C C . ILE A 1 134 ? 0.733 4.929 -1.538 1.00 94.44 134 ILE A C 1
ATOM 1090 O O . ILE A 1 134 ? 1.912 4.643 -1.332 1.00 94.44 134 ILE A O 1
ATOM 1094 N N . VAL A 1 135 ? -0.086 5.280 -0.544 1.00 94.69 135 VAL A N 1
ATOM 1095 C CA . VAL A 1 135 ? 0.352 5.353 0.855 1.00 94.69 135 VAL A CA 1
ATOM 1096 C C . VAL A 1 135 ? 0.749 3.980 1.383 1.00 94.69 135 VAL A C 1
ATOM 1098 O O . VAL A 1 135 ? 1.802 3.856 2.011 1.00 94.69 135 VAL A O 1
ATOM 1101 N N . LEU A 1 136 ? -0.049 2.948 1.106 1.00 95.44 136 LEU A N 1
ATOM 1102 C CA . LEU A 1 136 ? 0.280 1.582 1.503 1.00 95.44 136 LEU A CA 1
ATOM 1103 C C . LEU A 1 136 ? 1.553 1.102 0.801 1.00 95.44 136 LEU A C 1
ATOM 1105 O O . LEU A 1 136 ? 2.417 0.528 1.457 1.00 95.44 136 LEU A O 1
ATOM 1109 N N . PHE A 1 137 ? 1.738 1.444 -0.476 1.00 94.69 137 PHE A N 1
ATOM 1110 C CA . PHE A 1 137 ? 2.959 1.136 -1.219 1.00 94.69 137 PHE A CA 1
ATOM 1111 C C . PHE A 1 137 ? 4.203 1.757 -0.578 1.00 94.69 137 PHE A C 1
ATOM 1113 O O . PHE A 1 137 ? 5.190 1.070 -0.337 1.00 94.69 137 PHE A O 1
ATOM 1120 N N . ILE A 1 138 ? 4.142 3.042 -0.223 1.00 92.25 138 ILE A N 1
ATOM 1121 C CA . ILE A 1 138 ? 5.240 3.752 0.449 1.00 92.25 138 ILE A CA 1
ATOM 1122 C C . ILE A 1 138 ? 5.540 3.168 1.839 1.00 92.25 138 ILE A C 1
ATOM 1124 O O . ILE A 1 138 ? 6.695 3.148 2.278 1.00 92.25 138 ILE A O 1
ATOM 1128 N N . ALA A 1 139 ? 4.504 2.773 2.581 1.00 92.25 139 ALA A N 1
ATOM 1129 C CA . ALA A 1 139 ? 4.649 2.341 3.965 1.00 92.25 139 ALA A CA 1
ATOM 1130 C C . ALA A 1 139 ? 5.095 0.880 4.099 1.00 92.25 139 ALA A C 1
ATOM 1132 O O . ALA A 1 139 ? 5.912 0.575 4.968 1.00 92.25 139 ALA A O 1
ATOM 1133 N N . MET A 1 140 ? 4.575 0.002 3.242 1.00 89.88 140 MET A N 1
ATOM 1134 C CA . MET A 1 140 ? 4.908 -1.424 3.215 1.00 89.88 140 MET A CA 1
ATOM 1135 C C . MET A 1 140 ? 6.166 -1.692 2.389 1.00 89.88 140 MET A C 1
ATOM 1137 O O . MET A 1 140 ? 6.959 -2.548 2.761 1.00 89.88 140 MET A O 1
ATOM 1141 N N . GLY A 1 141 ? 6.421 -0.906 1.338 1.00 85.12 141 GLY A N 1
ATOM 1142 C CA . GLY A 1 141 ? 7.663 -1.002 0.568 1.00 85.12 141 GLY A CA 1
ATOM 1143 C C . GLY A 1 141 ? 8.913 -0.752 1.407 1.00 85.12 141 GLY A C 1
ATOM 1144 O O . GLY A 1 141 ? 9.919 -1.417 1.202 1.00 85.12 141 GLY A O 1
ATOM 1145 N N . ALA A 1 142 ? 8.818 0.120 2.416 1.00 75.00 142 ALA A N 1
ATOM 1146 C CA . ALA A 1 142 ? 9.908 0.395 3.353 1.00 75.00 142 ALA A CA 1
ATOM 1147 C C . ALA A 1 142 ? 10.292 -0.807 4.238 1.00 75.00 142 ALA A C 1
ATOM 1149 O O . ALA A 1 142 ? 11.347 -0.786 4.863 1.00 75.00 142 ALA A O 1
ATOM 1150 N N . GLN A 1 143 ? 9.428 -1.824 4.341 1.00 69.75 143 GLN A N 1
ATOM 1151 C CA . GLN A 1 143 ? 9.693 -3.021 5.141 1.00 69.75 143 GLN A CA 1
ATOM 1152 C C . GLN A 1 143 ? 10.362 -4.141 4.356 1.00 69.75 143 GLN A C 1
ATOM 1154 O O . GLN A 1 143 ? 10.870 -5.071 4.974 1.00 69.75 143 GLN A O 1
ATOM 1159 N N . LEU A 1 144 ? 10.349 -4.090 3.022 1.00 67.44 144 LEU A N 1
ATOM 1160 C CA . LEU A 1 144 ? 10.952 -5.146 2.227 1.00 67.44 144 LEU A CA 1
ATOM 1161 C C . LEU A 1 144 ? 12.461 -4.894 2.111 1.00 67.44 144 LEU A C 1
ATOM 1163 O O . LEU A 1 144 ? 12.859 -3.893 1.505 1.00 67.44 144 LEU A O 1
ATOM 1167 N N . PRO A 1 145 ? 13.316 -5.794 2.637 1.00 54.81 145 PRO A N 1
ATOM 1168 C CA . PRO A 1 145 ? 14.748 -5.759 2.386 1.00 54.81 145 PRO A CA 1
ATOM 1169 C C . PRO A 1 145 ? 14.975 -6.220 0.947 1.00 54.81 145 PRO A C 1
ATOM 1171 O O . PRO A 1 145 ? 15.297 -7.373 0.676 1.00 54.81 145 PRO A O 1
ATOM 1174 N N . LEU A 1 146 ? 14.725 -5.338 -0.012 1.00 55.47 146 LEU A N 1
ATOM 1175 C CA . LEU A 1 146 ? 15.012 -5.634 -1.405 1.00 55.47 146 LEU A CA 1
ATOM 1176 C C . LEU A 1 146 ? 16.509 -5.470 -1.603 1.00 55.47 146 LEU A C 1
ATOM 1178 O O . LEU A 1 146 ? 17.022 -4.365 -1.769 1.00 55.47 146 LEU A O 1
ATOM 1182 N N . ILE A 1 147 ? 17.197 -6.603 -1.522 1.00 48.84 147 ILE A N 1
ATOM 1183 C CA . ILE A 1 147 ? 18.594 -6.737 -1.902 1.00 48.84 147 ILE A CA 1
ATOM 1184 C C . ILE A 1 147 ? 18.624 -6.617 -3.426 1.00 48.84 147 ILE A C 1
ATOM 1186 O O . ILE A 1 147 ? 18.340 -7.567 -4.153 1.00 48.84 147 ILE A O 1
ATOM 1190 N N . PHE A 1 148 ? 18.892 -5.412 -3.923 1.00 55.09 148 PHE A N 1
ATOM 1191 C CA . PHE A 1 148 ? 19.258 -5.229 -5.320 1.00 55.09 148 PHE A CA 1
ATOM 1192 C C . PHE A 1 148 ? 20.744 -5.559 -5.429 1.00 55.09 148 PHE A C 1
ATOM 1194 O O . PHE A 1 148 ? 21.577 -4.722 -5.098 1.00 55.09 148 PHE A O 1
ATOM 1201 N N . GLU A 1 149 ? 21.078 -6.784 -5.835 1.00 43.59 149 GLU A N 1
ATOM 1202 C CA . GLU A 1 149 ? 22.463 -7.152 -6.145 1.00 43.59 149 GLU A CA 1
ATOM 1203 C C . GLU A 1 149 ? 22.965 -6.290 -7.315 1.00 43.59 149 GLU A C 1
ATOM 1205 O O . GLU A 1 149 ? 22.510 -6.442 -8.450 1.00 43.59 149 GLU A O 1
ATOM 1210 N N . ASP A 1 150 ? 23.843 -5.335 -6.990 1.00 46.97 150 ASP A N 1
ATOM 1211 C CA . ASP A 1 150 ? 24.768 -4.531 -7.810 1.00 46.97 150 ASP A CA 1
ATOM 1212 C C . ASP A 1 150 ? 24.256 -3.816 -9.078 1.00 46.97 150 ASP A C 1
ATOM 1214 O O . ASP A 1 150 ? 24.965 -3.009 -9.677 1.00 46.97 150 ASP A O 1
ATOM 1218 N N . SER A 1 151 ? 22.999 -3.999 -9.474 1.00 52.94 151 SER A N 1
ATOM 1219 C CA . SER A 1 151 ? 22.317 -3.165 -10.459 1.00 52.94 151 SER A CA 1
ATOM 1220 C C . SER A 1 151 ? 20.802 -3.288 -10.305 1.00 52.94 151 SER A C 1
ATOM 1222 O O . SER A 1 151 ? 20.218 -4.366 -10.422 1.00 52.94 151 SER A O 1
ATOM 1224 N N . LEU A 1 152 ? 20.131 -2.157 -10.078 1.00 58.47 152 LEU A N 1
ATOM 1225 C CA . LEU A 1 152 ? 18.675 -2.048 -10.158 1.00 58.47 152 LEU A CA 1
ATOM 1226 C C . LEU A 1 152 ? 18.217 -2.310 -11.598 1.00 58.47 152 LEU A C 1
ATOM 1228 O O . LEU A 1 152 ? 18.026 -1.395 -12.398 1.00 58.47 152 LEU A O 1
ATOM 1232 N N . ASN A 1 153 ? 18.067 -3.584 -11.949 1.00 71.62 153 ASN A N 1
ATOM 1233 C CA . ASN A 1 153 ? 17.498 -3.974 -13.223 1.00 71.62 153 ASN A CA 1
ATOM 1234 C C . ASN A 1 153 ? 15.964 -3.899 -13.151 1.00 71.62 153 ASN A C 1
ATOM 1236 O O . ASN A 1 153 ? 15.333 -4.099 -12.110 1.00 71.62 153 ASN A O 1
ATOM 1240 N N . PHE A 1 154 ? 15.338 -3.597 -14.286 1.00 75.38 154 PHE A N 1
ATOM 1241 C CA . PHE A 1 154 ? 13.893 -3.377 -14.351 1.00 75.38 154 PHE A CA 1
ATOM 1242 C C . PHE A 1 154 ? 13.067 -4.605 -13.922 1.00 75.38 154 PHE A C 1
ATOM 1244 O O . PHE A 1 154 ? 11.955 -4.455 -13.418 1.00 75.38 154 PHE A O 1
ATOM 1251 N N . LYS A 1 155 ? 13.617 -5.821 -14.057 1.00 80.44 155 LYS A N 1
ATOM 1252 C CA . LYS A 1 155 ? 12.969 -7.055 -13.585 1.00 80.44 155 LYS A CA 1
ATOM 1253 C C . LYS A 1 155 ? 12.881 -7.102 -12.059 1.00 80.44 155 LYS A C 1
ATOM 1255 O O . LYS A 1 155 ? 11.819 -7.426 -11.540 1.00 80.44 155 LYS A O 1
ATOM 1260 N N . GLY A 1 156 ? 13.952 -6.732 -11.357 1.00 80.25 156 GLY A N 1
ATOM 1261 C CA . GLY A 1 156 ? 13.966 -6.631 -9.897 1.00 80.25 156 GLY A CA 1
ATOM 1262 C C . GLY A 1 156 ? 12.974 -5.587 -9.387 1.00 80.25 156 GLY A C 1
ATOM 1263 O O . GLY A 1 156 ? 12.253 -5.841 -8.429 1.00 80.25 156 GLY A O 1
ATOM 1264 N N . ILE A 1 157 ? 12.852 -4.453 -10.086 1.00 81.62 157 ILE A N 1
ATOM 1265 C CA . ILE A 1 157 ? 11.844 -3.425 -9.776 1.00 81.62 157 ILE A CA 1
ATOM 1266 C C . ILE A 1 157 ? 10.423 -3.973 -9.948 1.00 81.62 157 ILE A C 1
ATOM 1268 O O . ILE A 1 157 ? 9.578 -3.764 -9.083 1.00 81.62 157 ILE A O 1
ATOM 1272 N N . ILE A 1 158 ? 10.145 -4.674 -11.051 1.00 86.12 158 ILE A N 1
ATOM 1273 C CA . ILE A 1 158 ? 8.834 -5.299 -11.270 1.00 86.12 158 ILE A CA 1
ATOM 1274 C C . ILE A 1 158 ? 8.522 -6.299 -10.158 1.00 86.12 158 ILE A C 1
ATOM 1276 O O . ILE A 1 158 ? 7.411 -6.275 -9.637 1.00 86.12 158 ILE A O 1
ATOM 1280 N N . LEU A 1 159 ? 9.485 -7.148 -9.790 1.00 86.06 159 LEU A N 1
ATOM 1281 C CA . LEU A 1 159 ? 9.307 -8.132 -8.727 1.00 86.06 159 LEU A CA 1
ATOM 1282 C C . LEU A 1 159 ? 8.996 -7.444 -7.394 1.00 86.06 159 LEU A C 1
ATOM 1284 O O . LEU A 1 159 ? 7.997 -7.768 -6.766 1.00 86.06 159 LEU A O 1
ATOM 1288 N N . ALA A 1 160 ? 9.782 -6.434 -7.018 1.00 86.31 160 ALA A N 1
ATOM 1289 C CA . ALA A 1 160 ? 9.551 -5.624 -5.825 1.00 86.31 160 ALA A CA 1
ATOM 1290 C C . ALA A 1 160 ? 8.149 -4.998 -5.800 1.00 86.31 160 ALA A C 1
ATOM 1292 O O . ALA A 1 160 ? 7.434 -5.097 -4.804 1.00 86.31 160 ALA A O 1
ATOM 1293 N N . VAL A 1 161 ? 7.748 -4.364 -6.906 1.00 90.62 161 VAL A N 1
ATOM 1294 C CA . VAL A 1 161 ? 6.426 -3.746 -7.044 1.00 90.62 161 VAL A CA 1
ATOM 1295 C C . VAL A 1 161 ? 5.327 -4.793 -6.898 1.00 90.62 161 VAL A C 1
ATOM 1297 O O . VAL A 1 161 ? 4.402 -4.575 -6.123 1.00 90.62 161 VAL A O 1
ATOM 1300 N N . SER A 1 162 ? 5.448 -5.923 -7.597 1.00 91.31 162 SER A N 1
ATOM 1301 C CA . SER A 1 162 ? 4.493 -7.033 -7.541 1.00 91.31 162 SER A CA 1
ATOM 1302 C C . SER A 1 162 ? 4.316 -7.542 -6.113 1.00 91.31 162 SER A C 1
ATOM 1304 O O . SER A 1 162 ? 3.188 -7.611 -5.632 1.00 91.31 162 SER A O 1
ATOM 1306 N N . THR A 1 163 ? 5.423 -7.796 -5.409 1.00 91.19 163 THR A N 1
ATOM 1307 C CA . THR A 1 163 ? 5.403 -8.260 -4.019 1.00 91.19 163 THR A CA 1
ATOM 1308 C C . THR A 1 163 ? 4.699 -7.256 -3.114 1.00 91.19 163 THR A C 1
ATOM 1310 O O . THR A 1 163 ? 3.827 -7.632 -2.341 1.00 91.19 163 THR A O 1
ATOM 1313 N N . ILE A 1 164 ? 5.009 -5.959 -3.212 1.00 93.31 164 ILE A N 1
ATOM 1314 C CA . ILE A 1 164 ? 4.323 -4.953 -2.383 1.00 93.31 164 ILE A CA 1
ATOM 1315 C C . ILE A 1 164 ? 2.827 -4.919 -2.691 1.00 93.31 164 ILE A C 1
ATOM 1317 O O . ILE A 1 164 ? 2.026 -4.789 -1.769 1.00 93.31 164 ILE A O 1
ATOM 1321 N N . LEU A 1 165 ? 2.432 -5.039 -3.960 1.00 95.31 165 LEU A N 1
ATOM 1322 C CA . LEU A 1 165 ? 1.020 -5.068 -4.337 1.00 95.31 165 LEU A CA 1
ATOM 1323 C C . LEU A 1 165 ? 0.286 -6.287 -3.753 1.00 95.31 165 LEU A C 1
ATOM 1325 O O . LEU A 1 165 ? -0.872 -6.143 -3.359 1.00 95.31 165 LEU A O 1
ATOM 1329 N N . ASP A 1 166 ? 0.948 -7.434 -3.584 1.00 93.25 166 ASP A N 1
ATOM 1330 C CA . ASP A 1 166 ? 0.375 -8.595 -2.883 1.00 93.25 166 ASP A CA 1
ATOM 1331 C C . ASP A 1 166 ? 0.154 -8.316 -1.386 1.00 93.25 166 ASP A C 1
ATOM 1333 O O . ASP A 1 166 ? -0.910 -8.614 -0.828 1.00 93.25 166 ASP A O 1
ATOM 1337 N N . TYR A 1 167 ? 1.117 -7.658 -0.731 1.00 93.19 167 TYR A N 1
ATOM 1338 C CA . TYR A 1 167 ? 0.957 -7.202 0.655 1.00 93.19 167 TYR A CA 1
ATOM 1339 C C . TYR A 1 167 ? -0.192 -6.194 0.784 1.00 93.19 167 TYR A C 1
ATOM 1341 O O . TYR A 1 167 ? -1.018 -6.304 1.691 1.00 93.19 167 TYR A O 1
ATOM 1349 N N . ILE A 1 168 ? -0.291 -5.238 -0.145 1.00 96.12 168 ILE A N 1
ATOM 1350 C CA . ILE A 1 168 ? -1.393 -4.269 -0.175 1.00 96.12 168 ILE A CA 1
ATOM 1351 C C . ILE A 1 168 ? -2.727 -4.992 -0.335 1.00 96.12 168 ILE A C 1
ATOM 1353 O O . ILE A 1 168 ? -3.658 -4.698 0.409 1.00 96.12 168 ILE A O 1
ATOM 1357 N N . THR A 1 169 ? -2.819 -5.957 -1.248 1.00 96.25 169 THR A N 1
ATOM 1358 C CA . THR A 1 169 ? -4.037 -6.752 -1.466 1.00 96.25 169 THR A CA 1
ATOM 1359 C C . THR A 1 169 ? -4.475 -7.441 -0.176 1.00 96.25 169 THR A C 1
ATOM 1361 O O . THR A 1 169 ? -5.625 -7.306 0.243 1.00 96.25 169 THR A O 1
ATOM 1364 N N . THR A 1 170 ? -3.537 -8.070 0.534 1.00 95.25 170 THR A N 1
ATOM 1365 C CA . THR A 1 170 ? -3.800 -8.686 1.844 1.00 95.25 170 THR A CA 1
ATOM 1366 C C . THR A 1 170 ? -4.321 -7.662 2.861 1.00 95.25 170 THR A C 1
ATOM 1368 O O . THR A 1 170 ? -5.296 -7.913 3.574 1.00 95.25 170 THR A O 1
ATOM 1371 N N . ALA A 1 171 ? -3.720 -6.471 2.915 1.00 96.12 171 ALA A N 1
ATOM 1372 C CA . ALA A 1 171 ? -4.160 -5.403 3.809 1.00 96.12 171 ALA A CA 1
ATOM 1373 C C . ALA A 1 171 ? -5.575 -4.896 3.479 1.00 96.12 171 ALA A C 1
ATOM 1375 O O . ALA A 1 171 ? -6.367 -4.649 4.393 1.00 96.12 171 ALA A O 1
ATOM 1376 N N . ILE A 1 172 ? -5.905 -4.755 2.191 1.00 97.00 172 ILE A N 1
ATOM 1377 C CA . ILE A 1 172 ? -7.239 -4.359 1.725 1.00 97.00 172 ILE A CA 1
ATOM 1378 C C . ILE A 1 172 ? -8.278 -5.413 2.109 1.00 97.00 172 ILE A C 1
ATOM 1380 O O . ILE A 1 172 ? -9.316 -5.061 2.670 1.00 97.00 172 ILE A O 1
ATOM 1384 N N . GLN A 1 173 ? -7.985 -6.698 1.909 1.00 95.31 173 GLN A N 1
ATOM 1385 C CA . GLN A 1 173 ? -8.875 -7.787 2.317 1.00 95.31 173 GLN A CA 1
ATOM 1386 C C . GLN A 1 173 ? -9.131 -7.763 3.830 1.00 95.31 173 GLN A C 1
ATOM 1388 O O . GLN A 1 173 ? -10.282 -7.819 4.271 1.00 95.31 173 GLN A O 1
ATOM 1393 N N . LEU A 1 174 ? -8.085 -7.590 4.646 1.00 95.50 174 LEU A N 1
ATOM 1394 C CA . LEU A 1 174 ? -8.231 -7.441 6.098 1.00 95.50 174 LEU A CA 1
ATOM 1395 C C . LEU A 1 174 ? -9.107 -6.236 6.474 1.00 95.50 174 LEU A C 1
ATOM 1397 O O . LEU A 1 174 ? -9.943 -6.347 7.374 1.00 95.50 174 LEU A O 1
ATOM 1401 N N . ALA A 1 175 ? -8.951 -5.104 5.782 1.00 95.88 175 AL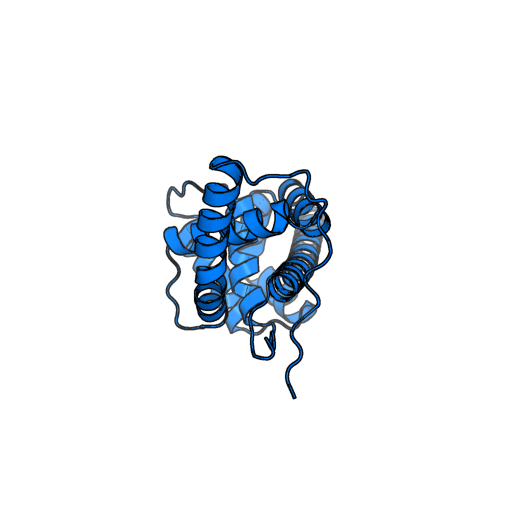A A N 1
ATOM 1402 C CA . ALA A 1 175 ? -9.762 -3.907 6.002 1.00 95.88 175 ALA A CA 1
ATOM 1403 C C . ALA A 1 175 ? -11.241 -4.148 5.671 1.00 95.88 175 ALA A C 1
ATOM 1405 O O . ALA A 1 175 ? -12.121 -3.795 6.459 1.00 95.88 175 ALA A O 1
ATOM 1406 N N . GLN A 1 176 ? -11.521 -4.809 4.548 1.00 94.25 176 GLN A N 1
ATOM 1407 C CA . GLN A 1 176 ? -12.878 -5.171 4.143 1.00 94.25 176 GLN A CA 1
ATOM 1408 C C . GLN A 1 176 ? -13.527 -6.139 5.143 1.00 94.25 176 GLN A C 1
ATOM 1410 O O . GLN A 1 176 ? -14.686 -5.953 5.517 1.00 94.25 176 GLN A O 1
ATOM 1415 N N . HIS A 1 177 ? -12.792 -7.146 5.625 1.00 92.88 177 HIS A N 1
ATOM 1416 C CA . HIS A 1 177 ? -13.281 -8.055 6.665 1.00 92.88 177 HIS A CA 1
ATOM 1417 C C . HIS A 1 177 ? -13.582 -7.320 7.977 1.00 92.88 177 HIS A C 1
ATOM 1419 O O . HIS A 1 177 ? -14.634 -7.539 8.580 1.00 92.88 177 HIS A O 1
ATOM 1425 N N . PHE A 1 178 ? -12.706 -6.404 8.397 1.00 92.56 178 PHE A N 1
ATOM 1426 C CA . PHE A 1 178 ? -12.926 -5.575 9.582 1.00 92.56 178 PHE A CA 1
ATOM 1427 C C . PHE A 1 178 ? -14.185 -4.704 9.455 1.00 92.56 178 PHE A C 1
ATOM 1429 O O . PHE A 1 178 ? -14.979 -4.623 10.393 1.00 92.56 178 PHE A O 1
ATOM 1436 N N . GLN A 1 179 ? -14.400 -4.092 8.287 1.00 90.88 179 GLN A N 1
ATOM 1437 C CA . GLN A 1 179 ? -15.581 -3.272 8.019 1.00 90.88 179 GLN A CA 1
ATOM 1438 C C . GLN A 1 179 ? -16.873 -4.103 8.042 1.00 90.88 179 GLN A C 1
ATOM 1440 O O . GLN A 1 179 ? -17.845 -3.709 8.687 1.00 90.88 179 GLN A O 1
ATOM 1445 N N . LYS A 1 180 ? -16.875 -5.280 7.401 1.00 88.56 180 LYS A N 1
ATOM 1446 C CA . LYS A 1 180 ? -18.027 -6.199 7.385 1.00 88.56 180 LYS A CA 1
ATOM 1447 C C . LYS A 1 180 ? -18.410 -6.672 8.787 1.00 88.56 180 LYS A C 1
ATOM 1449 O O . LYS A 1 180 ? -19.595 -6.754 9.090 1.00 88.56 180 LYS A O 1
ATOM 1454 N N . ASN A 1 181 ? -17.430 -6.944 9.647 1.00 82.88 181 ASN A N 1
ATOM 1455 C CA . ASN A 1 181 ? -17.688 -7.388 11.018 1.00 82.88 181 ASN A CA 1
ATOM 1456 C C . ASN A 1 181 ? -18.243 -6.265 11.905 1.00 82.88 181 ASN A C 1
ATOM 1458 O O . ASN A 1 181 ? -19.063 -6.537 12.772 1.00 82.88 181 ASN A O 1
ATOM 1462 N N . LYS A 1 182 ? -17.859 -5.005 11.664 1.00 75.06 182 LYS A N 1
ATOM 1463 C CA . LYS A 1 182 ? -18.460 -3.853 12.352 1.00 75.06 182 LYS A CA 1
ATOM 1464 C C . LYS A 1 182 ? -19.907 -3.584 11.955 1.00 75.06 182 LYS A C 1
ATOM 1466 O O . LYS A 1 182 ? -20.646 -3.077 12.774 1.00 75.06 182 LYS A O 1
ATOM 1471 N N . SER A 1 183 ? -20.299 -3.890 10.721 1.00 64.31 183 SER A N 1
ATOM 1472 C CA . SER A 1 183 ? -21.675 -3.675 10.251 1.00 64.31 183 SER A CA 1
ATOM 1473 C C . SER A 1 183 ? -22.676 -4.713 10.780 1.00 64.31 183 SER A C 1
ATOM 1475 O O . SER A 1 183 ? -23.868 -4.573 10.521 1.00 64.31 183 SER A O 1
ATOM 1477 N N . LYS A 1 184 ? -22.201 -5.781 11.434 1.00 56.75 184 LYS A N 1
ATOM 1478 C CA . LYS A 1 184 ? -23.025 -6.879 11.966 1.00 56.75 184 LYS A CA 1
ATOM 1479 C C . LYS A 1 184 ? -23.265 -6.797 13.479 1.00 56.75 184 LYS A C 1
ATOM 1481 O O . LYS A 1 184 ? -24.075 -7.572 13.976 1.00 56.75 184 LYS A O 1
ATOM 1486 N N . ASN A 1 185 ? -22.562 -5.901 14.171 1.00 45.75 185 ASN A N 1
ATOM 1487 C CA . ASN A 1 185 ? -22.720 -5.604 15.597 1.00 45.75 185 ASN A CA 1
ATOM 1488 C C . ASN A 1 185 ? -23.353 -4.227 15.763 1.00 45.75 185 ASN A C 1
ATOM 1490 O O . ASN A 1 185 ? -24.028 -4.034 16.792 1.00 45.75 185 ASN A O 1
#

Secondary structure (DSSP, 8-state):
-----------TT----HHHHHHHHHHHHHHHTHHHHHHHHH-TT----HHHHHHHHHHHHHHHHH-HHHHHHHHHHHHH--HHHHHHHH-HHHHHHHHHHTT--HHHHHHHHHHHHHHHSS--SS-HHHHHHHHHHHHHHTT------SS--HHHHHHHHHHHHHHHHHHHHHHHHHHHHHTT-

pLDDT: mean 77.99, std 19.62, range [30.47, 97.0]

Sequence (185 aa):
MHIKNKLVNWPKSMLPTKITQKLFSQFNQKIAQIPQLWERINSNNYSWNLSGLQQIQNLLQVCAKHNKHVAEQLKQLSTEVNEQLVSVFKNRTFLKILAQKMQLSPQTTKKIQTLLDKFTSSNSKISPGKLLIIVLFIAMGAQLPLIFEDSLNFKGIILAVSTILDYITTAIQLAQHFQKNKSKN

Organism: NCBI:txid1218507